Protein AF-A0A5C4SZM1-F1 (afdb_monomer)

Solvent-accessible surface area (backbone atoms only — not comparable to full-atom values): 18561 Å² total; per-residue (Å²): 133,86,86,65,80,52,72,68,50,56,30,51,50,60,37,48,67,37,52,62,51,39,48,51,44,40,61,74,70,49,96,49,78,71,42,82,58,60,48,56,95,36,53,40,77,54,93,62,85,52,61,38,91,87,48,89,71,46,55,62,70,44,40,33,42,39,44,38,86,96,63,91,42,58,34,34,39,38,39,39,72,36,65,62,81,52,74,56,45,47,59,52,52,50,53,50,52,52,48,51,49,52,52,52,66,73,67,52,83,68,82,64,84,85,56,83,91,76,79,68,54,70,48,46,33,39,44,31,66,29,95,63,82,86,75,47,66,58,37,37,37,77,73,45,85,71,46,88,79,49,69,86,82,55,75,72,54,68,50,49,76,46,55,46,68,73,60,52,69,66,62,29,57,71,61,62,43,69,62,31,50,50,42,60,48,69,66,44,90,50,64,69,59,36,45,51,52,49,57,72,40,48,67,45,64,71,68,44,55,68,72,61,41,51,38,49,43,50,30,51,30,44,63,58,42,70,79,48,78,99,52,71,68,58,38,53,51,47,35,51,50,34,69,75,72,46,86,43,58,67,58,52,54,49,51,56,48,53,52,52,53,49,55,50,53,53,52,49,51,53,50,50,52,52,49,51,53,50,52,52,51,52,51,38,50,52,52,44,54,53,43,52,76,72,67,57,54,56,70,60,45,21,71,76,54,72,49,54,54,69,58,48,52,53,54,54,67,72,77,109

Mean predicted aligned error: 9.28 Å

Nearest PDB structures (foldseek):
  9e8q-assembly1_X  TM=2.183E-01  e=3.137E+00  Homo sapiens
  8p1l-assembly1_A  TM=2.622E-01  e=2.555E+00  Orthohantavirus hantanense

pLDDT: mean 86.75, std 13.01, range [25.08, 98.31]

Radius of gyration: 27.96 Å; Cα contacts (8 Å, |Δi|>4): 353; chains: 1; bounding box: 62×60×88 Å

Secondary structure (DSSP, 8-state):
---PPPHHHHHHHHHHHSHHHHHHHHHHH---GGGGG--GGGEEE-------TTTTTPPPSEEEEEEETTTTEEEEEEEEEESS--TTHHHHHHHHHHHHHHHHHHT-SS--TTSPP-PPEEEEEEEE--SSPP-S-SBGGGGSTTGGGSGGGS---BPEEEEGGGS-HHHHHHT-SHHHHHHHHHT---HHHHHHHHHHHHHHHHHS-HHHHHHHHHHHHHHHHTTS-S-HHHHHHHHHHHHHH---HHHHHHHHHHHHHHHHHHHHHHHHHHHHHHHHHHHHHHHHHHHHHTT-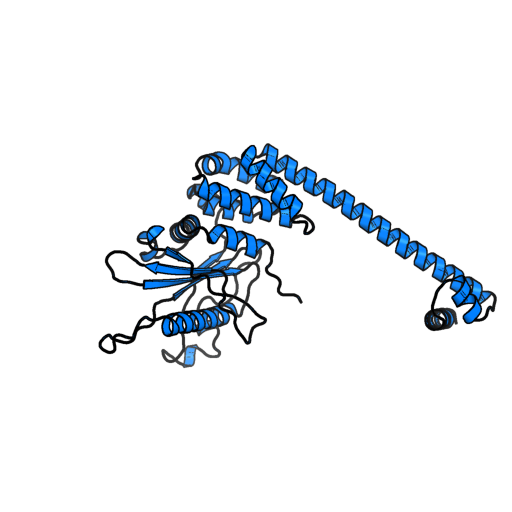-HHHHHHHH---HHHHHHHHHHH-

Foldseek 3Di:
DDPDPQLLLVLVLLLCVQLVSVLLVCVQAPPDPVSVQWDSVFKDWDPDFLFDPPPPRDTQRTKIWGDGPPPRAIAIEGEHEEQDADLCVLVVVVSSLVSVQVVCVVPDPDPPPPDDDDGHHYAYEYEYAYPDDHDHDQKSLVVDPPSVVQPPPDDIDGHHYHHLLPDDLVSLLVSLELVSLLSCLSNDPDLVSNLVSCVSNVVSLVPDDPVSNLSSQLSVLSSLCSLADDDVVSSVVSSVCCNVVNDDSVSVSVSSVVRVVVVVVVVVVVVVVVVVVVVLLVVLLVQLLVVVVVVDDLVVSCVVSVDDSVVSVVSNVVVD

Organism: NCBI:txid1172614

Sequence (320 aa):
MNDFPQPHDSSYRFLLSSKKLFVELLRSFVKKEWVLHVEEAQVEEINHSFVLADFRRKEADLVYKVRLNGRDLIFYVLLELQSKVDYEMPYRLLLYQTEIWRFVLRNREVADTTAPYSLPAIVPIVLYNGSRPWSAKRRFRELLANEESFGPELLDFEYVLLDVERYAEEELLDLSNTIGSVFLLDQTADRELLLTRLRKLMETIRGMPEDMKEHFIHWLANMIALQLPPDSKEVERLIEEMKEKGVTVMGLGKNLEAIKLKGIEEGMEEGMERGIEQGTMLGKESVAINLIGMGLSDSAIALATGFSEQKIEQLRNQIH

InterPro domains:
  IPR006842 Transposase (putative), YhgA-like [PF04754] (6-206)
  IPR051699 Rpn/YhgA-like nuclease [PTHR34611] (3-317)

Structure (mmCIF, N/CA/C/O backbone):
data_AF-A0A5C4SZM1-F1
#
_entry.id   AF-A0A5C4SZM1-F1
#
loop_
_atom_site.group_PDB
_atom_site.id
_atom_site.type_symbol
_atom_site.label_atom_id
_atom_site.label_alt_id
_atom_site.label_comp_id
_atom_site.label_asym_id
_atom_site.label_entity_id
_atom_site.label_seq_id
_atom_site.pdbx_PDB_ins_code
_atom_site.Cartn_x
_atom_site.Cartn_y
_atom_site.Cartn_z
_atom_site.occupancy
_atom_site.B_iso_or_equiv
_atom_site.auth_seq_id
_atom_site.auth_comp_id
_atom_site.auth_asym_id
_atom_site.auth_atom_id
_atom_site.pdbx_PDB_model_num
ATOM 1 N N . MET A 1 1 ? 6.111 -20.302 -9.367 1.00 30.62 1 MET A N 1
ATOM 2 C CA . MET A 1 1 ? 5.942 -18.849 -9.572 1.00 30.62 1 MET A CA 1
ATOM 3 C C . MET A 1 1 ? 6.405 -18.187 -8.293 1.00 30.62 1 MET A C 1
ATOM 5 O O . MET A 1 1 ? 5.874 -18.535 -7.247 1.00 30.62 1 MET A O 1
ATOM 9 N N . ASN A 1 2 ? 7.471 -17.394 -8.366 1.00 25.08 2 ASN A N 1
ATOM 10 C CA . ASN A 1 2 ? 8.125 -16.811 -7.198 1.00 25.08 2 ASN A CA 1
ATOM 11 C C . ASN A 1 2 ? 7.222 -15.745 -6.556 1.00 25.08 2 ASN A C 1
ATOM 13 O O . ASN A 1 2 ? 6.871 -14.775 -7.221 1.00 25.08 2 ASN A O 1
ATOM 17 N N . ASP A 1 3 ? 6.874 -15.939 -5.282 1.00 33.25 3 ASP A N 1
ATOM 18 C CA . ASP A 1 3 ? 6.169 -14.979 -4.418 1.00 33.25 3 ASP A CA 1
ATOM 19 C C . ASP A 1 3 ? 7.194 -14.039 -3.747 1.00 33.25 3 ASP A C 1
ATOM 21 O O . ASP A 1 3 ? 7.345 -14.033 -2.528 1.00 33.25 3 ASP A O 1
ATOM 25 N N . PHE A 1 4 ? 7.966 -13.286 -4.539 1.00 28.12 4 PHE A N 1
ATOM 26 C CA . PHE A 1 4 ? 8.675 -12.123 -3.989 1.00 28.12 4 PHE A CA 1
ATOM 27 C C . PHE A 1 4 ? 7.650 -11.005 -3.733 1.00 28.12 4 PHE A C 1
ATOM 29 O O . PHE A 1 4 ? 6.722 -10.879 -4.544 1.00 28.12 4 PHE A O 1
ATOM 36 N N . PRO A 1 5 ? 7.800 -10.198 -2.660 1.00 41.09 5 PRO A N 1
ATOM 37 C CA . PRO A 1 5 ? 6.998 -8.991 -2.477 1.00 41.09 5 PRO A CA 1
ATOM 38 C C . PRO A 1 5 ? 7.040 -8.183 -3.772 1.00 41.09 5 PRO A C 1
ATOM 40 O O . PRO A 1 5 ? 8.128 -7.936 -4.304 1.00 41.09 5 PRO A O 1
ATOM 43 N N . GLN A 1 6 ? 5.878 -7.826 -4.323 1.00 50.31 6 GLN A N 1
ATOM 44 C CA . GLN A 1 6 ? 5.879 -6.918 -5.466 1.00 50.31 6 GLN A CA 1
ATOM 45 C C . GLN A 1 6 ? 6.466 -5.593 -4.963 1.00 50.31 6 GLN A C 1
ATOM 47 O O . GLN A 1 6 ? 6.163 -5.205 -3.836 1.00 50.31 6 GLN A O 1
ATOM 52 N N . PRO A 1 7 ? 7.291 -4.862 -5.725 1.00 49.50 7 PRO A N 1
ATOM 53 C CA . PRO A 1 7 ? 7.976 -3.704 -5.148 1.00 49.50 7 PRO A CA 1
ATOM 54 C C . PRO A 1 7 ? 7.025 -2.512 -4.853 1.00 49.50 7 PRO A C 1
ATOM 56 O O . PRO A 1 7 ? 7.396 -1.560 -4.165 1.00 49.50 7 PRO A O 1
ATOM 59 N N . HIS A 1 8 ? 5.750 -2.606 -5.268 1.00 53.06 8 HIS A N 1
ATOM 60 C CA . HIS A 1 8 ? 4.650 -1.782 -4.740 1.00 53.06 8 HIS A CA 1
ATOM 61 C C . HIS A 1 8 ? 4.352 -2.080 -3.256 1.00 53.06 8 HIS A C 1
ATOM 63 O O . HIS A 1 8 ? 4.183 -1.149 -2.467 1.00 53.06 8 HIS A O 1
ATOM 69 N N . ASP A 1 9 ? 4.347 -3.355 -2.855 1.00 63.97 9 ASP A N 1
ATOM 70 C CA . ASP A 1 9 ? 4.049 -3.792 -1.486 1.00 63.97 9 ASP A CA 1
ATOM 71 C C . ASP A 1 9 ? 5.143 -3.296 -0.515 1.00 63.97 9 ASP A C 1
ATOM 73 O O . ASP A 1 9 ? 4.848 -2.787 0.567 1.00 63.97 9 ASP A O 1
ATOM 77 N N . SER A 1 10 ? 6.420 -3.327 -0.926 1.00 72.00 10 SER A N 1
ATOM 78 C CA . SER A 1 10 ? 7.529 -2.796 -0.114 1.00 72.00 10 SER A CA 1
ATOM 79 C C . SER A 1 10 ? 7.467 -1.275 0.061 1.00 72.00 10 SER A C 1
ATOM 81 O O . SER A 1 10 ? 7.814 -0.763 1.128 1.00 72.00 10 SER A O 1
ATOM 83 N N . SER A 1 11 ? 6.990 -0.551 -0.952 1.00 81.56 11 SER A N 1
ATOM 84 C CA . SER A 1 11 ? 6.859 0.910 -0.915 1.00 81.56 11 SER A CA 1
ATOM 85 C C . SER A 1 11 ? 5.764 1.355 0.055 1.00 81.56 11 SER A C 1
ATOM 87 O O . SER A 1 11 ? 5.993 2.247 0.876 1.00 81.56 11 SER A O 1
ATOM 89 N N . TYR A 1 12 ? 4.595 0.705 0.017 1.00 88.88 12 TYR A N 1
ATOM 90 C CA . TYR A 1 12 ? 3.521 0.953 0.983 1.00 88.88 12 TYR A CA 1
ATOM 91 C C . TYR A 1 12 ? 3.914 0.546 2.401 1.00 88.88 12 TYR A C 1
ATOM 93 O O . TYR A 1 12 ? 3.624 1.286 3.341 1.00 88.88 12 TYR A O 1
ATOM 101 N N . ARG A 1 13 ? 4.626 -0.576 2.571 1.00 89.12 13 ARG A N 1
ATOM 102 C CA . ARG A 1 13 ? 5.150 -0.985 3.879 1.00 89.12 13 ARG A CA 1
ATOM 103 C C . ARG A 1 13 ? 6.078 0.081 4.462 1.00 89.12 13 ARG A C 1
ATOM 105 O O . ARG A 1 13 ? 5.924 0.447 5.623 1.00 89.12 13 ARG A O 1
ATOM 112 N N . PHE A 1 14 ? 7.011 0.609 3.665 1.00 88.19 14 PHE A N 1
ATOM 113 C CA . PHE A 1 14 ? 7.911 1.673 4.118 1.00 88.19 14 PHE A CA 1
ATOM 114 C C . PHE A 1 14 ? 7.141 2.950 4.486 1.00 88.19 14 PHE A C 1
ATOM 116 O O . PHE A 1 14 ? 7.368 3.525 5.551 1.00 88.19 14 PHE A O 1
ATOM 123 N N . LEU A 1 15 ? 6.196 3.372 3.641 1.00 92.44 15 LEU A N 1
ATOM 124 C CA . LEU A 1 15 ? 5.356 4.547 3.885 1.00 92.44 15 LEU A CA 1
ATOM 125 C C . LEU A 1 15 ? 4.576 4.414 5.202 1.00 92.44 15 LEU A C 1
ATOM 127 O O . LEU A 1 15 ? 4.586 5.319 6.035 1.00 92.44 15 LEU A O 1
ATOM 131 N N . LEU A 1 16 ? 3.923 3.269 5.399 1.00 93.81 16 LEU A N 1
ATOM 132 C CA . LEU A 1 16 ? 3.010 3.033 6.514 1.00 93.81 16 LEU A CA 1
ATOM 133 C C . LEU A 1 16 ? 3.701 2.543 7.783 1.00 93.81 16 LEU A C 1
ATOM 135 O O . LEU A 1 16 ? 3.027 2.468 8.800 1.00 93.81 16 LEU A O 1
ATOM 139 N N . SER A 1 17 ? 5.019 2.303 7.757 1.00 90.88 17 SER A N 1
ATOM 140 C CA . SER A 1 17 ? 5.831 2.143 8.975 1.00 90.88 17 SER A CA 1
ATOM 141 C C . SER A 1 17 ? 5.879 3.436 9.811 1.00 90.88 17 SER A C 1
ATOM 143 O O . SER A 1 17 ? 6.015 3.406 11.039 1.00 90.88 17 SER A O 1
ATOM 145 N N . SER A 1 18 ? 5.688 4.596 9.166 1.00 93.12 18 SER A N 1
ATOM 146 C CA . SER A 1 18 ? 5.483 5.870 9.854 1.00 93.12 18 SER A CA 1
ATOM 147 C C . SER A 1 18 ? 4.154 5.866 10.605 1.00 93.12 18 SER A C 1
ATOM 149 O O . SER A 1 18 ? 3.077 5.897 10.007 1.00 93.12 18 SER A O 1
ATOM 151 N N . LYS A 1 19 ? 4.221 5.919 11.939 1.00 94.44 19 LYS A N 1
ATOM 152 C CA . LYS A 1 19 ? 3.038 5.968 12.817 1.00 94.44 19 LYS A CA 1
ATOM 153 C C . LYS A 1 19 ? 2.089 7.107 12.455 1.00 94.44 19 LYS A C 1
ATOM 155 O O . LYS A 1 19 ? 0.875 6.933 12.513 1.00 94.44 19 LYS A O 1
ATOM 160 N N . LYS A 1 20 ? 2.629 8.264 12.064 1.00 95.25 20 LYS A N 1
ATOM 161 C CA . LYS A 1 20 ? 1.830 9.420 11.650 1.00 95.25 20 LYS A CA 1
ATOM 162 C C . LYS A 1 20 ? 1.014 9.128 10.401 1.00 95.25 20 LYS A C 1
ATOM 164 O O . LYS A 1 20 ? -0.186 9.382 10.392 1.00 95.25 20 LYS A O 1
ATOM 169 N N . LEU A 1 21 ? 1.657 8.564 9.380 1.00 96.25 21 LEU A N 1
ATOM 170 C CA . LEU A 1 21 ? 1.008 8.208 8.120 1.00 96.25 21 LEU A CA 1
ATOM 171 C C . LEU A 1 21 ? 0.024 7.051 8.300 1.00 96.25 21 LEU A C 1
ATOM 173 O O . LEU A 1 21 ? -1.060 7.076 7.729 1.00 96.25 21 LEU A O 1
ATOM 177 N N . PHE A 1 22 ? 0.340 6.086 9.164 1.00 96.56 22 PHE A N 1
ATOM 178 C CA . PHE A 1 22 ? -0.597 5.041 9.560 1.00 96.56 22 PHE A CA 1
ATOM 179 C C . PHE A 1 22 ? -1.854 5.615 10.240 1.00 96.56 22 PHE A C 1
ATOM 181 O O . PHE A 1 22 ? -2.973 5.269 9.866 1.00 96.56 22 PHE A O 1
ATOM 188 N N . VAL A 1 23 ? -1.706 6.533 11.201 1.00 96.31 23 VAL A N 1
ATOM 189 C CA . VAL A 1 23 ? -2.856 7.192 11.848 1.00 96.31 23 VAL A CA 1
ATOM 190 C C . VAL A 1 23 ? -3.640 8.056 10.855 1.00 96.31 23 VAL A C 1
ATOM 192 O O . VAL A 1 23 ? -4.871 8.056 10.891 1.00 96.31 23 VAL A O 1
ATOM 195 N N . GLU A 1 24 ? -2.956 8.760 9.950 1.00 96.62 24 GLU A N 1
ATOM 196 C CA . GLU A 1 24 ? -3.587 9.533 8.875 1.00 96.62 24 GLU A CA 1
ATOM 197 C C . GLU A 1 24 ? -4.400 8.637 7.927 1.00 96.62 24 GLU A C 1
ATOM 199 O O . GLU A 1 24 ? -5.545 8.975 7.617 1.00 96.62 24 GLU A O 1
ATOM 204 N N . LEU A 1 25 ? -3.874 7.466 7.542 1.00 97.75 25 LEU A N 1
ATOM 205 C CA . LEU A 1 25 ? -4.579 6.453 6.746 1.00 97.75 25 LEU A CA 1
ATOM 206 C C . LEU A 1 25 ? -5.868 6.018 7.447 1.00 97.75 25 LEU A C 1
ATOM 208 O O . LEU A 1 25 ? -6.942 6.046 6.841 1.00 97.75 25 LEU A O 1
ATOM 212 N N . LEU A 1 26 ? -5.772 5.639 8.728 1.00 96.94 26 LEU A N 1
ATOM 213 C CA . LEU A 1 26 ? -6.941 5.220 9.497 1.00 96.94 26 LEU A CA 1
ATOM 214 C C . LEU A 1 26 ? -7.997 6.328 9.511 1.00 96.94 26 LEU A C 1
ATOM 216 O O . LEU A 1 26 ? -9.139 6.081 9.130 1.00 96.94 26 LEU A O 1
ATOM 220 N N . ARG A 1 27 ? -7.615 7.553 9.897 1.00 95.75 27 ARG A N 1
ATOM 221 C CA . ARG A 1 27 ? -8.531 8.704 10.009 1.00 95.75 27 ARG A CA 1
ATOM 222 C C . ARG A 1 27 ? -9.180 9.092 8.687 1.00 95.75 27 ARG A C 1
ATOM 224 O O . ARG A 1 27 ? -10.323 9.537 8.698 1.00 95.75 27 ARG A O 1
ATOM 231 N N . SER A 1 28 ? -8.471 8.911 7.579 1.00 96.38 28 SER A N 1
ATOM 232 C CA . SER A 1 28 ? -8.961 9.290 6.255 1.00 96.38 28 SER A CA 1
ATOM 233 C C . SER A 1 28 ? -9.945 8.267 5.685 1.00 96.38 28 SER A C 1
ATOM 235 O O . SER A 1 28 ? -10.941 8.653 5.080 1.00 96.38 28 SER A O 1
ATOM 237 N N . PHE A 1 29 ? -9.709 6.965 5.897 1.00 96.88 29 PHE A N 1
ATOM 238 C CA . PHE A 1 29 ? -10.414 5.926 5.133 1.00 96.88 29 PHE A CA 1
ATOM 239 C C . PHE A 1 29 ? -11.174 4.891 5.972 1.00 96.88 29 PHE A C 1
ATOM 241 O O . PHE A 1 29 ? -12.072 4.216 5.458 1.00 96.88 29 PHE A O 1
ATOM 248 N N . VAL A 1 30 ? -10.887 4.764 7.270 1.00 96.00 30 VAL A N 1
ATOM 249 C CA . VAL A 1 30 ? -11.564 3.797 8.144 1.00 96.00 30 VAL A CA 1
ATOM 250 C C . VAL A 1 30 ? -12.757 4.460 8.831 1.00 96.00 30 VAL A C 1
ATOM 252 O O . VAL A 1 30 ? -12.633 5.172 9.824 1.00 96.00 30 VAL A O 1
ATOM 255 N N . LYS A 1 31 ? -13.961 4.174 8.323 1.00 92.00 31 LYS A N 1
ATOM 256 C CA . LYS A 1 31 ? -15.239 4.733 8.807 1.00 92.00 31 LYS A CA 1
ATOM 257 C C . LYS A 1 31 ? -15.717 4.064 10.104 1.00 92.00 31 LYS A C 1
ATOM 259 O O . LYS A 1 31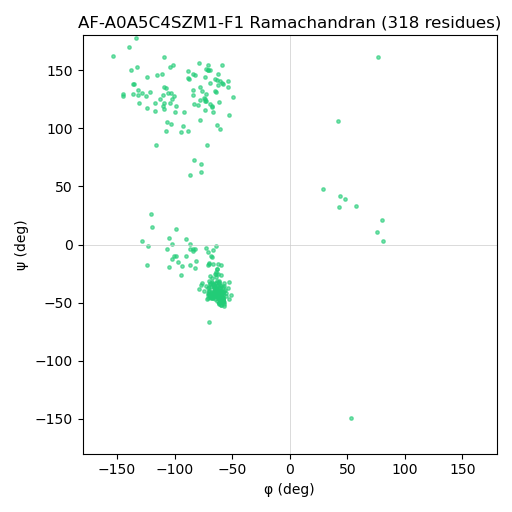 ? -16.753 3.397 10.130 1.00 92.00 31 LYS A O 1
ATOM 264 N N . LYS A 1 32 ? -14.936 4.187 11.179 1.00 91.06 32 LYS A N 1
ATOM 265 C CA . LYS A 1 32 ? -15.251 3.661 12.515 1.00 91.06 32 LYS A CA 1
ATOM 266 C C . LYS A 1 32 ? -14.947 4.712 13.579 1.00 91.06 32 LYS A C 1
ATOM 268 O O . LYS A 1 32 ? -13.906 5.352 13.540 1.00 91.06 32 LYS A O 1
ATOM 273 N N . GLU A 1 33 ? -15.831 4.842 14.564 1.00 89.81 33 GLU A N 1
ATOM 274 C CA . GLU A 1 33 ? -15.742 5.883 15.600 1.00 89.81 33 GLU A CA 1
ATOM 275 C C . GLU A 1 33 ? -14.430 5.831 16.400 1.00 89.81 33 GLU A C 1
ATOM 277 O O . GLU A 1 33 ? -13.847 6.867 16.703 1.00 89.81 33 GLU A O 1
ATOM 282 N N . TRP A 1 34 ? -13.915 4.628 16.681 1.00 89.56 34 TRP A N 1
ATOM 283 C CA . TRP A 1 34 ? -12.690 4.449 17.469 1.00 89.56 34 TRP A CA 1
ATOM 284 C C . TRP A 1 34 ? -11.460 5.124 16.851 1.00 89.56 34 TRP A C 1
ATOM 286 O O . TRP A 1 34 ? -10.550 5.504 17.582 1.00 89.56 34 TRP A O 1
ATOM 296 N N . VAL A 1 35 ? -11.442 5.312 15.530 1.00 92.00 35 VAL A N 1
ATOM 297 C CA . VAL A 1 35 ? -10.327 5.921 14.796 1.00 92.00 35 VAL A CA 1
ATOM 298 C C . VAL A 1 35 ? -10.110 7.380 15.201 1.00 92.00 35 VAL A C 1
ATOM 300 O O . VAL A 1 35 ? -8.971 7.844 15.254 1.00 92.00 35 VAL A O 1
ATOM 303 N N . LEU A 1 36 ? -11.186 8.094 15.547 1.00 88.75 36 LEU A N 1
ATOM 304 C CA . LEU A 1 36 ? -11.134 9.501 15.961 1.00 88.75 36 LEU A CA 1
ATOM 305 C C . LEU A 1 36 ? -10.333 9.702 17.254 1.00 88.75 36 LEU A C 1
ATOM 307 O O . LEU A 1 36 ? -9.853 10.800 17.521 1.00 88.75 36 LEU A O 1
ATOM 311 N N . HIS A 1 37 ? -10.176 8.639 18.041 1.00 89.31 37 HIS A N 1
ATOM 312 C CA . HIS A 1 37 ? -9.475 8.648 19.321 1.00 89.31 37 HIS A CA 1
ATOM 313 C C . HIS A 1 37 ? -8.065 8.055 19.240 1.00 89.31 37 HIS A C 1
ATOM 315 O O . HIS A 1 37 ? -7.385 7.973 20.258 1.00 89.31 37 HIS A O 1
ATOM 321 N N . VAL A 1 38 ? -7.625 7.614 18.057 1.00 91.69 38 VAL A N 1
ATOM 322 C CA . VAL A 1 38 ? -6.269 7.095 17.871 1.00 91.69 38 VAL A CA 1
ATOM 323 C C . VAL A 1 38 ? -5.312 8.267 17.736 1.00 91.69 38 VAL A C 1
ATOM 325 O O . VAL A 1 38 ? -5.436 9.066 16.808 1.00 91.69 38 VAL A O 1
ATOM 328 N N . GLU A 1 39 ? -4.340 8.352 18.635 1.00 91.00 39 GLU A N 1
ATOM 329 C CA . GLU A 1 39 ? -3.241 9.315 18.577 1.00 91.00 39 GLU A CA 1
ATOM 330 C C . GLU A 1 39 ? -1.919 8.601 18.280 1.00 91.00 39 GLU A C 1
ATOM 332 O O . GLU A 1 39 ? -1.691 7.486 18.744 1.00 91.00 39 GLU A O 1
ATOM 337 N N . GLU A 1 40 ? -1.019 9.263 17.550 1.00 92.56 40 GLU A N 1
ATOM 338 C CA . GLU A 1 40 ? 0.300 8.728 17.175 1.00 92.56 40 GLU A CA 1
ATOM 339 C C . GLU A 1 40 ? 1.084 8.180 18.380 1.00 92.56 40 GLU A C 1
ATOM 341 O O . GLU A 1 40 ? 1.649 7.088 18.315 1.00 92.56 40 GLU A O 1
ATOM 346 N N . ALA A 1 41 ? 1.069 8.905 19.505 1.00 91.62 41 ALA A N 1
ATOM 347 C CA . ALA A 1 41 ? 1.774 8.528 20.731 1.00 91.62 41 ALA A CA 1
ATOM 348 C C . ALA A 1 41 ? 1.281 7.204 21.344 1.00 91.62 41 ALA A C 1
ATOM 350 O O . ALA A 1 41 ? 1.964 6.615 22.180 1.00 91.62 41 ALA A O 1
ATOM 351 N N . GLN A 1 42 ? 0.099 6.733 20.940 1.00 89.75 42 GLN A N 1
ATOM 352 C CA . GLN A 1 42 ? -0.530 5.516 21.446 1.00 89.75 42 GLN A CA 1
ATOM 353 C C . GLN A 1 42 ? -0.461 4.337 20.474 1.00 89.75 42 GLN A C 1
ATOM 355 O O . GLN A 1 42 ? -1.059 3.288 20.731 1.00 89.75 42 GLN A O 1
ATOM 360 N N . VAL A 1 43 ? 0.246 4.521 19.362 1.00 93.88 43 VAL A N 1
ATOM 361 C CA . VAL A 1 43 ? 0.444 3.517 18.328 1.00 93.88 43 VAL A CA 1
ATOM 362 C C . VAL A 1 43 ? 1.872 2.985 18.420 1.00 93.88 43 VAL A C 1
ATOM 364 O O . VAL A 1 43 ? 2.847 3.735 18.483 1.00 93.88 43 VAL A O 1
ATOM 367 N N . GLU A 1 44 ? 2.013 1.667 18.436 1.00 94.06 44 GLU A N 1
ATOM 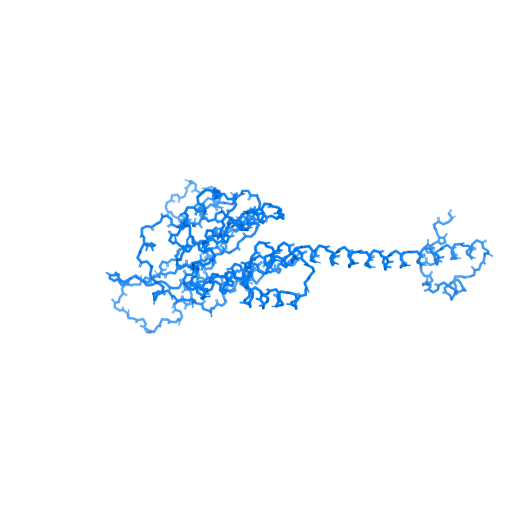368 C CA . GLU A 1 44 ? 3.291 0.962 18.510 1.00 94.06 44 GLU A CA 1
ATOM 369 C C . GLU A 1 44 ? 3.328 -0.121 17.432 1.00 94.06 44 GLU A C 1
ATOM 371 O O . GLU A 1 44 ? 2.459 -0.987 17.401 1.00 94.06 44 GLU A O 1
ATOM 376 N N . GLU A 1 45 ? 4.313 -0.067 16.534 1.00 93.56 45 GLU A N 1
ATOM 377 C CA . GLU A 1 45 ? 4.527 -1.141 15.563 1.00 93.56 45 GLU A CA 1
ATOM 378 C C . GLU A 1 45 ? 5.115 -2.358 16.279 1.00 93.56 45 GLU A C 1
ATOM 380 O O . GLU A 1 45 ? 6.103 -2.251 17.009 1.00 93.56 45 GLU A O 1
ATOM 385 N N . ILE A 1 46 ? 4.521 -3.524 16.059 1.00 90.69 46 ILE A N 1
ATOM 386 C CA . ILE A 1 46 ? 5.053 -4.795 16.528 1.00 90.69 46 ILE A CA 1
ATOM 387 C C . ILE A 1 46 ? 5.999 -5.321 15.456 1.00 90.69 46 ILE A C 1
ATOM 389 O O . ILE A 1 46 ? 5.573 -5.941 14.485 1.00 90.69 46 ILE A O 1
ATOM 393 N N . ASN A 1 47 ? 7.297 -5.089 15.655 1.00 79.19 47 ASN A N 1
ATOM 394 C CA . ASN A 1 47 ? 8.346 -5.575 14.762 1.00 79.19 47 ASN A CA 1
ATOM 395 C C . ASN A 1 47 ? 8.609 -7.075 15.003 1.00 79.19 47 ASN A C 1
ATOM 397 O O . ASN A 1 47 ? 9.617 -7.481 15.585 1.00 79.19 47 ASN A O 1
ATOM 401 N N . HIS A 1 48 ? 7.631 -7.899 14.630 1.00 74.75 48 HIS A N 1
ATOM 402 C CA . HIS A 1 48 ? 7.687 -9.351 14.691 1.00 74.75 48 HIS A CA 1
ATOM 403 C C . HIS A 1 48 ? 7.212 -9.924 13.361 1.00 74.75 48 HIS A C 1
ATOM 405 O O . HIS A 1 48 ? 6.133 -9.579 12.881 1.00 74.75 48 HIS A O 1
ATOM 411 N N . SER A 1 49 ? 8.007 -10.819 12.780 1.00 72.00 49 SER A N 1
ATOM 412 C CA . SER A 1 49 ? 7.592 -11.539 11.583 1.00 72.00 49 SER A CA 1
ATOM 413 C C . SER A 1 49 ? 6.622 -12.658 11.969 1.00 72.00 49 SER A C 1
ATOM 415 O O . SER A 1 49 ? 7.005 -13.673 12.557 1.00 72.00 49 SER A O 1
ATOM 417 N N . PHE A 1 50 ? 5.345 -12.457 11.652 1.00 72.44 50 PHE A N 1
ATOM 418 C CA . PHE A 1 50 ? 4.298 -13.463 11.811 1.00 72.44 50 PHE A CA 1
ATOM 419 C C . PHE A 1 50 ? 4.302 -14.403 10.597 1.00 72.44 50 PHE A C 1
ATOM 421 O O . PHE A 1 50 ? 3.434 -14.320 9.728 1.00 72.44 50 PHE A O 1
ATOM 428 N N . VAL A 1 51 ? 5.319 -15.269 10.515 1.00 66.06 51 VAL A N 1
ATOM 429 C CA . VAL A 1 51 ? 5.471 -16.246 9.424 1.00 66.06 51 VAL A CA 1
ATOM 430 C C . VAL A 1 51 ? 4.479 -17.391 9.590 1.00 66.06 51 VAL A C 1
ATOM 432 O O . VAL A 1 51 ? 4.483 -18.092 10.604 1.00 66.06 51 VAL A O 1
ATOM 435 N N . LEU A 1 52 ? 3.693 -17.662 8.552 1.00 65.38 52 LEU A N 1
ATOM 436 C CA . LEU A 1 52 ? 2.849 -18.852 8.501 1.00 65.38 52 LEU A CA 1
ATOM 437 C C . LEU A 1 52 ? 3.665 -20.064 8.022 1.00 65.38 52 LEU A C 1
ATOM 439 O O . LEU A 1 52 ? 4.211 -20.058 6.917 1.00 65.38 52 LEU A O 1
ATOM 443 N N . ALA A 1 53 ? 3.741 -21.115 8.847 1.00 55.25 53 ALA A N 1
ATOM 444 C CA . ALA A 1 53 ? 4.540 -22.317 8.571 1.00 55.25 53 ALA A CA 1
ATOM 445 C C . ALA A 1 53 ? 4.098 -23.066 7.297 1.00 55.25 53 ALA A C 1
ATOM 447 O O . ALA A 1 53 ? 4.934 -23.619 6.581 1.00 55.25 53 ALA A O 1
ATOM 448 N N . ASP A 1 54 ? 2.801 -23.019 6.987 1.00 55.94 54 ASP A N 1
ATOM 449 C CA . ASP A 1 54 ? 2.180 -23.869 5.966 1.00 55.94 54 ASP A CA 1
ATOM 450 C C . ASP A 1 54 ? 1.933 -23.125 4.636 1.00 55.94 54 ASP A C 1
ATOM 452 O O . ASP A 1 54 ? 1.697 -23.742 3.597 1.00 55.94 54 ASP A O 1
ATOM 456 N N . PHE A 1 55 ? 2.049 -21.790 4.639 1.00 51.75 55 PHE A N 1
ATOM 457 C CA . PHE A 1 55 ? 1.776 -20.920 3.491 1.00 51.75 55 PHE A CA 1
ATOM 458 C C . PHE A 1 55 ? 3.042 -20.207 3.044 1.00 51.75 55 PHE A C 1
ATOM 460 O O . PHE A 1 55 ? 3.282 -19.089 3.478 1.00 51.75 55 PHE A O 1
ATOM 467 N N . ARG A 1 56 ? 3.851 -20.849 2.186 1.00 54.88 56 ARG A N 1
ATOM 468 C CA . ARG A 1 56 ? 4.972 -20.253 1.414 1.00 54.88 56 ARG A CA 1
ATOM 469 C C . ARG A 1 56 ? 5.661 -19.038 2.074 1.00 54.88 56 ARG A C 1
ATOM 471 O O . ARG A 1 56 ? 5.849 -18.025 1.413 1.00 54.88 56 ARG A O 1
ATOM 478 N N . ARG A 1 57 ? 6.012 -19.118 3.366 1.00 53.72 57 ARG A N 1
ATOM 479 C CA . ARG A 1 57 ? 6.612 -18.008 4.134 1.00 53.72 57 ARG A CA 1
ATOM 480 C C . ARG A 1 57 ? 5.936 -16.641 3.898 1.00 53.72 57 ARG A C 1
ATOM 482 O O . ARG A 1 57 ? 6.625 -15.639 3.744 1.00 53.72 57 ARG A O 1
ATOM 489 N N . LYS A 1 58 ? 4.602 -16.594 3.834 1.00 59.28 58 LYS A N 1
ATOM 490 C CA . LYS A 1 58 ? 3.868 -15.325 3.831 1.00 59.28 58 LYS A CA 1
ATOM 491 C C . LYS A 1 58 ? 3.909 -14.750 5.247 1.00 59.28 58 LYS A C 1
ATOM 493 O O . LYS A 1 58 ? 3.549 -15.436 6.206 1.00 59.28 58 LYS A O 1
ATOM 498 N N . GLU A 1 59 ? 4.386 -13.519 5.360 1.00 66.19 59 GLU A N 1
ATOM 499 C CA . GLU A 1 59 ? 4.464 -12.758 6.608 1.00 66.19 59 GLU A CA 1
ATOM 500 C C . GLU A 1 59 ? 3.304 -11.763 6.653 1.00 66.19 59 GLU A C 1
ATOM 502 O O . GLU A 1 59 ? 2.761 -11.417 5.601 1.00 66.19 59 GLU A O 1
ATOM 507 N N . ALA A 1 60 ? 2.875 -11.359 7.849 1.00 68.81 60 ALA A N 1
ATOM 508 C CA . ALA A 1 60 ? 1.977 -10.215 7.960 1.00 68.81 60 ALA A CA 1
ATOM 509 C C . ALA A 1 60 ? 2.739 -8.934 7.601 1.00 68.81 60 ALA A C 1
ATOM 511 O O . ALA A 1 60 ? 3.885 -8.771 8.035 1.00 68.81 60 ALA A O 1
ATOM 512 N N . ASP A 1 61 ? 2.117 -8.018 6.859 1.00 82.12 61 ASP A N 1
ATOM 513 C CA . ASP A 1 61 ? 2.816 -6.794 6.460 1.00 82.12 61 ASP A CA 1
ATOM 514 C C . ASP A 1 61 ? 3.042 -5.873 7.664 1.00 82.12 61 ASP A C 1
ATOM 516 O O . ASP A 1 61 ? 4.174 -5.685 8.106 1.00 82.12 61 ASP A O 1
ATOM 520 N N . LEU A 1 62 ? 1.989 -5.314 8.253 1.00 92.62 62 LEU A N 1
ATOM 521 C CA . LEU A 1 62 ? 2.133 -4.400 9.386 1.00 92.62 62 LEU A CA 1
ATOM 522 C C . LEU A 1 62 ? 1.175 -4.773 10.512 1.00 92.62 62 LEU A C 1
ATOM 524 O O . LEU A 1 62 ? -0.021 -4.972 10.305 1.00 92.62 62 LEU A O 1
ATOM 528 N N . VAL A 1 63 ? 1.701 -4.827 11.735 1.00 95.12 63 VAL A N 1
ATOM 529 C CA . VAL A 1 63 ? 0.905 -5.049 12.944 1.00 95.12 63 VAL A CA 1
ATOM 530 C C . VAL A 1 63 ? 1.154 -3.904 13.908 1.00 95.12 63 VAL A C 1
ATOM 532 O O . VAL A 1 63 ? 2.263 -3.728 14.406 1.00 95.12 63 VAL A O 1
ATOM 535 N N . TYR A 1 64 ? 0.103 -3.149 14.210 1.00 95.69 64 TYR A N 1
ATOM 536 C CA . TYR A 1 64 ? 0.148 -2.049 15.164 1.00 95.69 64 TYR A CA 1
ATOM 537 C C . TYR A 1 64 ? -0.636 -2.390 16.417 1.00 95.69 64 TYR A C 1
ATOM 539 O O . TYR A 1 64 ? -1.808 -2.743 16.351 1.00 95.69 64 TYR A O 1
ATOM 547 N N . LYS A 1 65 ? -0.012 -2.228 17.577 1.00 94.50 65 LYS A N 1
ATOM 548 C CA . LYS A 1 65 ? -0.692 -2.180 18.866 1.00 94.50 65 LYS A CA 1
ATOM 549 C C . LYS A 1 65 ? -1.178 -0.757 19.102 1.00 94.50 65 LYS A C 1
ATOM 551 O O . LYS A 1 65 ? -0.405 0.195 19.008 1.00 94.50 65 LYS A O 1
ATOM 556 N N . VAL A 1 66 ? -2.456 -0.620 19.429 1.00 94.12 66 VAL A N 1
ATOM 557 C CA . VAL A 1 66 ? -3.116 0.665 19.652 1.00 94.12 66 VAL A CA 1
ATOM 558 C C . VAL A 1 66 ? -3.695 0.693 21.059 1.00 94.12 66 VAL A C 1
ATOM 560 O O . VAL A 1 66 ? -4.378 -0.242 21.486 1.00 94.12 66 VAL A O 1
ATOM 563 N N . ARG A 1 67 ? -3.425 1.778 21.784 1.00 90.44 67 ARG A N 1
ATOM 564 C CA . ARG A 1 67 ? -4.052 2.086 23.074 1.00 90.44 67 ARG A CA 1
ATOM 565 C C . ARG A 1 67 ? -4.997 3.270 22.893 1.00 90.44 67 ARG A C 1
ATOM 567 O O . ARG A 1 67 ? -4.621 4.243 22.260 1.00 90.44 67 ARG A O 1
ATOM 574 N N . LEU A 1 68 ? -6.205 3.206 23.449 1.00 84.25 68 LEU A N 1
ATOM 575 C CA . LEU A 1 68 ? -7.106 4.365 23.484 1.00 84.25 68 LEU A CA 1
ATOM 576 C C . LEU A 1 68 ? -7.124 4.968 24.887 1.00 84.25 68 LEU A C 1
ATOM 578 O O . LEU A 1 68 ? -7.452 4.283 25.861 1.00 84.25 68 LEU A O 1
ATOM 582 N N . ASN A 1 69 ? -6.772 6.253 24.991 1.00 67.38 69 ASN A N 1
ATOM 583 C CA . ASN A 1 69 ? -6.831 6.994 26.252 1.00 67.38 69 ASN A CA 1
ATOM 584 C C . ASN A 1 69 ? -8.256 6.992 26.839 1.00 67.38 69 ASN A C 1
ATOM 586 O O . ASN A 1 69 ? -9.244 7.158 26.127 1.00 67.38 69 ASN A O 1
ATOM 590 N N . GLY A 1 70 ? -8.358 6.798 28.157 1.00 63.66 70 GLY A N 1
ATOM 591 C CA . GLY A 1 70 ? -9.623 6.867 28.899 1.00 63.66 70 GLY A CA 1
ATOM 592 C C . GLY A 1 70 ? -10.512 5.618 28.849 1.00 63.66 70 GLY A C 1
ATOM 593 O O . GLY A 1 70 ? -11.599 5.652 29.421 1.00 63.66 70 GLY A O 1
ATOM 594 N N . ARG A 1 71 ? -10.088 4.523 28.194 1.00 60.38 71 ARG A N 1
ATOM 595 C CA . ARG A 1 71 ? -10.861 3.260 28.138 1.00 60.38 71 ARG A CA 1
ATOM 596 C C . ARG A 1 71 ? -10.086 1.996 28.539 1.00 60.38 71 ARG A C 1
ATOM 598 O O . ARG A 1 71 ? -10.651 0.917 28.407 1.00 60.38 71 ARG A O 1
ATOM 605 N N . ASP A 1 72 ? -8.819 2.108 28.960 1.00 67.94 72 ASP A N 1
ATOM 606 C CA . ASP A 1 72 ? -7.904 0.968 29.203 1.00 67.94 72 ASP A CA 1
ATOM 607 C C . ASP A 1 72 ? -7.982 -0.120 28.110 1.00 67.94 72 ASP A C 1
ATOM 609 O O . ASP A 1 72 ? -7.816 -1.314 28.353 1.00 67.94 72 ASP A O 1
ATOM 613 N N . LEU A 1 73 ? -8.252 0.301 26.870 1.00 78.69 73 LEU A N 1
ATOM 614 C CA . LEU A 1 73 ? -8.475 -0.594 25.746 1.00 78.69 73 LEU A CA 1
ATOM 615 C C . LEU A 1 73 ? -7.189 -0.705 24.936 1.00 78.69 73 LEU A C 1
ATOM 617 O O . LEU A 1 73 ? -6.700 0.289 24.391 1.00 78.69 73 LEU A O 1
ATOM 621 N N . ILE A 1 74 ? -6.670 -1.928 24.846 1.00 85.94 74 ILE A N 1
ATOM 622 C CA . ILE A 1 74 ? -5.562 -2.299 23.968 1.00 85.94 74 ILE A CA 1
ATOM 623 C C . ILE A 1 74 ? -6.108 -3.247 22.905 1.00 85.94 74 ILE A C 1
ATOM 625 O O . ILE A 1 74 ? -6.698 -4.279 23.225 1.00 85.94 74 ILE A O 1
ATOM 629 N N . PHE A 1 75 ? -5.890 -2.900 21.644 1.00 92.19 75 PHE A N 1
ATOM 630 C CA . PHE A 1 75 ? -6.224 -3.741 20.502 1.00 92.19 75 PHE A CA 1
ATOM 631 C C . PHE A 1 75 ? -5.110 -3.667 19.459 1.00 92.19 75 PHE A C 1
ATOM 633 O O . PHE A 1 75 ? -4.184 -2.862 19.575 1.00 92.19 75 PHE A O 1
ATOM 640 N N . TYR A 1 76 ? -5.185 -4.534 18.459 1.00 95.50 76 TYR A N 1
ATOM 641 C CA . TYR A 1 76 ? -4.220 -4.593 17.373 1.00 95.50 76 TYR A CA 1
ATOM 642 C C . TYR A 1 76 ? -4.903 -4.241 16.057 1.00 95.50 76 TYR A C 1
ATOM 644 O O . TYR A 1 76 ? -6.062 -4.582 15.839 1.00 95.50 76 TYR A O 1
ATOM 652 N N . VAL A 1 77 ? -4.181 -3.581 15.165 1.00 97.00 77 VAL A N 1
ATOM 653 C CA . VAL A 1 77 ? -4.553 -3.421 13.763 1.00 97.00 77 VAL A CA 1
ATOM 654 C C . VAL A 1 77 ? -3.593 -4.273 12.951 1.00 97.00 77 VAL A C 1
ATOM 656 O O . VAL A 1 77 ? -2.380 -4.093 13.045 1.00 97.00 77 VAL A O 1
ATOM 659 N N . LEU A 1 78 ? -4.146 -5.212 12.192 1.00 96.44 78 LEU A N 1
ATOM 660 C CA . LEU A 1 78 ? -3.419 -6.028 11.228 1.00 96.44 78 LEU A CA 1
ATOM 661 C C . LEU A 1 78 ? -3.667 -5.421 9.852 1.00 96.44 78 LEU A C 1
ATOM 663 O O . LEU A 1 78 ? -4.805 -5.424 9.392 1.00 96.44 78 LEU A O 1
ATOM 667 N N . LEU A 1 79 ? -2.627 -4.895 9.223 1.00 96.19 79 LEU A N 1
ATOM 668 C CA . LEU A 1 79 ? -2.691 -4.288 7.905 1.00 96.19 79 LEU A CA 1
ATOM 669 C C . LEU A 1 79 ? -1.954 -5.178 6.903 1.00 96.19 79 LEU A C 1
ATOM 671 O O . LEU A 1 79 ? -0.754 -5.391 7.042 1.00 96.19 79 LEU A O 1
ATOM 675 N N . GLU A 1 80 ? -2.685 -5.656 5.901 1.00 93.94 80 GLU A N 1
ATOM 676 C CA . GLU A 1 80 ? -2.179 -6.434 4.768 1.00 93.94 80 GLU A CA 1
ATOM 677 C C . GLU A 1 80 ? -2.186 -5.585 3.498 1.00 93.94 80 GLU A C 1
ATOM 679 O O . GLU A 1 80 ? -3.184 -4.926 3.194 1.00 93.94 80 GLU A O 1
ATOM 684 N N . LEU A 1 81 ? -1.099 -5.639 2.737 1.00 92.50 81 LEU A N 1
ATOM 685 C CA . LEU A 1 81 ? -0.928 -4.960 1.460 1.00 92.50 81 LEU A CA 1
ATOM 686 C C . LEU A 1 81 ? -1.158 -5.975 0.341 1.00 92.50 81 LEU A C 1
ATOM 688 O O . LEU A 1 81 ? -0.599 -7.071 0.356 1.00 92.50 81 LEU A O 1
ATOM 692 N N . GLN A 1 82 ? -2.027 -5.659 -0.617 1.00 91.38 82 GLN A N 1
ATOM 693 C CA . GLN A 1 82 ? -2.330 -6.557 -1.730 1.00 91.38 82 GLN A CA 1
ATOM 694 C C . GLN A 1 82 ? -2.384 -5.795 -3.056 1.00 91.38 82 GLN A C 1
ATOM 696 O O . GLN A 1 82 ? -3.145 -4.848 -3.219 1.00 91.38 82 GLN A O 1
ATOM 701 N N . SER A 1 83 ? -1.661 -6.294 -4.056 1.00 89.38 83 SER A N 1
ATOM 702 C CA . SER A 1 83 ? -1.730 -5.813 -5.446 1.00 89.38 83 SER A CA 1
ATOM 703 C C . SER A 1 83 ? -2.589 -6.711 -6.351 1.00 89.38 83 SER A C 1
ATOM 705 O O . SER A 1 83 ? -2.932 -6.359 -7.483 1.00 89.38 83 SER A O 1
ATOM 707 N N . LYS A 1 84 ? -2.991 -7.892 -5.861 1.00 91.56 84 LYS A N 1
ATOM 708 C CA . LYS A 1 84 ? -3.853 -8.859 -6.562 1.00 91.56 84 LYS A CA 1
ATOM 709 C C . LYS A 1 84 ? -4.969 -9.338 -5.643 1.00 91.56 84 LYS A C 1
ATOM 711 O O . LYS A 1 84 ? -4.813 -9.355 -4.429 1.00 91.56 84 LYS A O 1
ATOM 716 N N . VAL A 1 85 ? -6.095 -9.738 -6.234 1.00 94.81 85 VAL A N 1
ATOM 717 C CA . VAL A 1 85 ? -7.174 -10.367 -5.466 1.00 94.81 85 VAL A CA 1
ATOM 718 C C . VAL A 1 85 ? -6.689 -11.725 -4.969 1.00 94.81 85 VAL A C 1
ATOM 720 O O . VAL A 1 85 ? -6.389 -12.607 -5.776 1.00 94.81 85 VAL A O 1
ATOM 723 N N . ASP A 1 86 ? -6.644 -11.883 -3.651 1.00 92.38 86 ASP A N 1
ATOM 724 C CA . ASP A 1 86 ? -6.374 -13.151 -2.983 1.00 92.38 86 ASP A CA 1
ATOM 725 C C . ASP A 1 86 ? -7.684 -13.673 -2.371 1.00 92.38 86 ASP A C 1
ATOM 727 O O . ASP A 1 86 ? -8.199 -13.155 -1.378 1.00 92.38 86 ASP A O 1
ATOM 731 N N . TYR A 1 87 ? -8.260 -14.694 -3.011 1.00 94.88 87 TYR A N 1
ATOM 732 C CA . TYR A 1 87 ? -9.522 -15.306 -2.585 1.00 94.88 87 TYR A CA 1
ATOM 733 C C . TYR A 1 87 ? -9.410 -16.036 -1.239 1.00 94.88 87 TYR A C 1
ATOM 735 O O . TYR A 1 87 ? -10.432 -16.284 -0.600 1.00 94.88 87 TYR A O 1
ATOM 743 N N . GLU A 1 88 ? -8.191 -16.330 -0.784 1.00 93.38 88 GLU A N 1
ATOM 744 C CA . GLU A 1 88 ? -7.910 -16.917 0.524 1.00 93.38 88 GLU A CA 1
ATOM 745 C C . GLU A 1 88 ? -7.691 -15.840 1.603 1.00 93.38 88 GLU A C 1
ATOM 747 O O . GLU A 1 88 ? -7.403 -16.187 2.750 1.00 93.38 88 GLU A O 1
ATOM 752 N N . MET A 1 89 ? -7.858 -14.539 1.30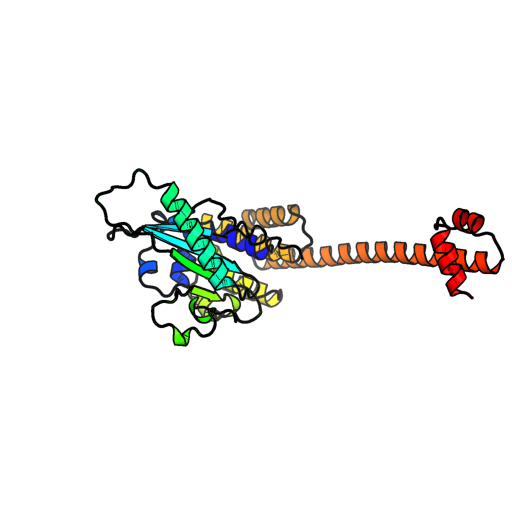3 1.00 94.38 89 MET A N 1
ATOM 753 C CA . MET A 1 89 ? -7.585 -13.469 2.277 1.00 94.38 89 MET A CA 1
ATOM 754 C C . MET A 1 89 ? -8.284 -13.621 3.630 1.00 94.38 89 MET A C 1
ATOM 756 O O . MET A 1 89 ? -7.592 -13.469 4.637 1.00 94.38 89 MET A O 1
ATOM 760 N N . PRO A 1 90 ? -9.594 -13.932 3.730 1.00 95.69 90 PRO A N 1
ATOM 761 C CA . PRO A 1 90 ? -10.212 -14.137 5.040 1.00 95.69 90 PRO A CA 1
ATOM 762 C C . PRO A 1 90 ? -9.502 -15.232 5.841 1.00 95.69 90 PRO A C 1
ATOM 764 O O . PRO A 1 90 ? -9.270 -15.088 7.038 1.00 95.69 90 PRO A O 1
ATOM 767 N N . TYR A 1 91 ? -9.099 -16.309 5.170 1.00 93.94 91 TYR A N 1
ATOM 768 C CA . TYR A 1 91 ? -8.364 -17.398 5.792 1.00 93.94 91 TYR A CA 1
ATOM 769 C C . TYR A 1 91 ? -6.953 -16.978 6.229 1.00 93.94 91 TYR A C 1
ATOM 771 O O . TYR A 1 91 ? -6.580 -17.221 7.376 1.00 93.94 91 TYR A O 1
ATOM 779 N N . ARG A 1 92 ? -6.205 -16.252 5.388 1.00 92.50 92 ARG A N 1
ATOM 780 C CA . ARG A 1 92 ? -4.897 -15.682 5.764 1.00 92.50 92 ARG A CA 1
ATOM 781 C C . ARG A 1 92 ? -4.997 -14.755 6.978 1.00 92.50 92 ARG A C 1
ATOM 783 O O . ARG A 1 92 ? -4.227 -14.898 7.923 1.00 92.50 92 ARG A O 1
ATOM 790 N N . LEU A 1 93 ? -5.982 -13.856 6.989 1.00 95.31 93 LEU A N 1
ATOM 791 C CA . LEU A 1 93 ? -6.226 -12.937 8.103 1.00 95.31 93 LEU A CA 1
ATOM 792 C C . LEU A 1 93 ? -6.561 -13.678 9.398 1.00 95.31 93 LEU A C 1
ATOM 794 O O . LEU A 1 93 ? -6.150 -13.235 10.468 1.00 95.31 93 LEU A O 1
ATOM 798 N N . LEU A 1 94 ? -7.288 -14.799 9.338 1.00 95.56 94 LEU A N 1
ATOM 799 C CA . LEU A 1 94 ? -7.507 -15.637 10.517 1.00 95.56 94 LEU A CA 1
ATOM 800 C C . LEU A 1 94 ? -6.180 -16.166 11.063 1.00 95.56 94 LEU A C 1
ATOM 802 O O . LEU A 1 94 ? -5.918 -16.034 12.256 1.00 95.56 94 LEU A O 1
ATOM 806 N N . LEU A 1 95 ? -5.337 -16.738 10.201 1.00 93.31 95 LEU A N 1
ATOM 807 C CA . LEU A 1 95 ? -4.051 -17.284 10.624 1.00 93.31 95 LEU A CA 1
ATOM 808 C C . LEU A 1 95 ? -3.174 -16.209 11.278 1.00 93.31 95 LEU A C 1
ATOM 810 O O . LEU A 1 95 ? -2.697 -16.415 12.395 1.00 93.31 95 LEU A O 1
ATOM 814 N N . TYR A 1 96 ? -3.050 -15.032 10.661 1.00 93.25 96 TYR A N 1
ATOM 815 C CA . TYR A 1 96 ? -2.318 -13.910 11.251 1.00 93.25 96 TYR A CA 1
ATOM 816 C C . TYR A 1 96 ? -2.900 -13.468 12.596 1.00 93.25 96 TYR A C 1
ATOM 818 O O . TYR A 1 96 ? -2.148 -13.278 13.548 1.00 93.25 96 TYR A O 1
ATOM 826 N N . GLN A 1 97 ? -4.228 -13.371 12.725 1.00 94.75 97 GLN A N 1
ATOM 827 C CA . GLN A 1 97 ? -4.870 -13.067 14.008 1.00 94.75 97 GLN A CA 1
ATOM 828 C C . GLN A 1 97 ? -4.500 -14.094 15.086 1.00 94.75 97 GLN A C 1
ATOM 830 O O . GLN A 1 97 ? -4.155 -13.715 16.207 1.00 94.75 97 GLN A O 1
ATOM 835 N N . THR A 1 98 ? -4.501 -15.388 14.749 1.00 93.38 98 THR A N 1
ATOM 836 C CA . THR A 1 98 ? -4.101 -16.431 15.703 1.00 93.38 98 THR A CA 1
ATOM 837 C C . THR A 1 98 ? -2.628 -16.346 16.101 1.00 93.38 98 THR A C 1
ATOM 839 O O . THR A 1 98 ? -2.312 -16.552 17.274 1.00 93.38 98 THR A O 1
ATOM 842 N N . GLU A 1 99 ? -1.732 -15.989 15.180 1.00 91.19 99 GLU A N 1
ATOM 843 C CA . GLU A 1 99 ? -0.308 -15.804 15.480 1.00 91.19 99 GLU A CA 1
ATOM 844 C C . GLU A 1 99 ? -0.050 -14.543 16.315 1.00 91.19 99 GLU A C 1
ATOM 846 O O . GLU A 1 99 ? 0.731 -14.585 17.268 1.00 91.19 99 GLU A O 1
ATOM 851 N N . ILE A 1 100 ? -0.780 -13.452 16.064 1.00 91.81 100 ILE A N 1
ATOM 852 C CA . ILE A 1 100 ? -0.762 -12.260 16.922 1.00 91.81 100 ILE A CA 1
ATOM 853 C C . ILE A 1 100 ? -1.214 -12.629 18.337 1.00 91.81 100 ILE A C 1
ATOM 855 O O . ILE A 1 100 ? -0.526 -12.303 19.304 1.00 91.81 100 ILE A O 1
ATOM 859 N N . TRP A 1 101 ? -2.318 -13.364 18.497 1.00 92.44 101 TRP A N 1
ATOM 860 C CA . TRP A 1 101 ? -2.747 -13.824 19.820 1.00 92.44 101 TRP A CA 1
ATOM 861 C C . TRP A 1 101 ? -1.710 -14.728 20.492 1.00 92.44 101 TRP A C 1
ATOM 863 O O . TRP A 1 101 ? -1.432 -14.541 21.677 1.00 92.44 101 TRP A O 1
ATOM 873 N N . ARG A 1 102 ? -1.080 -15.660 19.764 1.00 89.94 102 ARG A N 1
ATOM 874 C CA . ARG A 1 102 ? 0.018 -16.488 20.298 1.00 89.94 102 ARG A CA 1
ATOM 875 C C . ARG A 1 102 ? 1.184 -15.633 20.787 1.00 89.94 102 ARG A C 1
ATOM 877 O O . ARG A 1 102 ? 1.689 -15.875 21.884 1.00 89.94 102 ARG A O 1
ATOM 884 N N . PHE A 1 103 ? 1.589 -14.632 20.009 1.00 88.56 103 PHE A N 1
ATOM 885 C CA . PHE A 1 103 ? 2.629 -13.680 20.393 1.00 88.56 103 PHE A CA 1
ATOM 886 C C . PHE A 1 103 ? 2.248 -12.910 21.660 1.00 88.56 103 PHE A C 1
ATOM 888 O O . PHE A 1 103 ? 3.038 -12.861 22.601 1.00 88.56 103 PHE A O 1
ATOM 895 N N . VAL A 1 104 ? 1.032 -12.363 21.734 1.00 87.44 104 VAL A N 1
ATOM 896 C CA . VAL A 1 104 ? 0.565 -11.617 22.913 1.00 87.44 104 VAL A CA 1
ATOM 897 C C . VAL A 1 104 ? 0.545 -12.498 24.159 1.00 87.44 104 VAL A C 1
ATOM 899 O O . VAL A 1 104 ? 1.023 -12.085 25.212 1.00 87.44 104 VAL A O 1
ATOM 902 N N . LEU A 1 105 ? 0.028 -13.722 24.046 1.00 85.44 105 LEU A N 1
ATOM 903 C CA . LEU A 1 105 ? -0.065 -14.649 25.172 1.00 85.44 105 LEU A CA 1
ATOM 904 C C . LEU A 1 105 ? 1.312 -15.075 25.696 1.00 85.44 105 LEU A C 1
ATOM 906 O O . LEU A 1 105 ? 1.479 -15.206 26.906 1.00 85.44 105 LEU A O 1
ATOM 910 N N . ARG A 1 106 ? 2.300 -15.267 24.811 1.00 85.19 106 ARG A N 1
ATOM 911 C CA . ARG A 1 106 ? 3.679 -15.615 25.199 1.00 85.19 106 ARG A CA 1
ATOM 912 C C . ARG A 1 106 ? 4.418 -14.469 25.886 1.00 85.19 106 ARG A C 1
ATOM 914 O O . ARG A 1 106 ? 5.257 -14.731 26.738 1.00 85.19 106 ARG A O 1
ATOM 921 N N . ASN A 1 107 ? 4.110 -13.228 25.519 1.00 79.69 107 ASN A N 1
ATOM 922 C CA . ASN A 1 107 ? 4.785 -12.029 26.023 1.00 79.69 107 ASN A CA 1
ATOM 923 C C . ASN A 1 107 ? 4.014 -11.322 27.148 1.00 79.69 107 ASN A C 1
ATOM 925 O O . ASN A 1 107 ? 4.314 -10.179 27.487 1.00 79.69 107 ASN A O 1
ATOM 929 N N . ARG A 1 108 ? 2.997 -11.968 27.727 1.00 75.31 108 ARG A N 1
ATOM 930 C CA . ARG A 1 108 ? 2.250 -11.401 28.850 1.00 75.31 108 ARG A CA 1
ATOM 931 C C . ARG A 1 108 ? 3.111 -11.468 30.115 1.00 75.31 108 ARG A C 1
ATOM 933 O O . ARG A 1 108 ? 3.414 -12.559 30.594 1.00 75.31 108 ARG A O 1
ATOM 940 N N . GLU A 1 109 ? 3.481 -10.312 30.666 1.00 62.00 109 GLU A N 1
ATOM 941 C CA . GLU A 1 109 ? 4.109 -10.218 31.989 1.00 62.00 109 GLU A CA 1
ATOM 942 C C . GLU A 1 109 ? 3.113 -10.732 33.034 1.00 62.00 109 GLU A C 1
ATOM 944 O O . GLU A 1 109 ? 2.134 -10.056 33.315 1.00 62.00 109 GLU A O 1
ATOM 949 N N . VAL A 1 110 ? 3.329 -11.965 33.511 1.00 55.34 110 VAL A N 1
ATOM 950 C CA . VAL A 1 110 ? 2.601 -12.678 34.579 1.00 55.34 110 VAL A CA 1
ATOM 951 C C . VAL A 1 110 ? 1.077 -12.512 34.521 1.00 55.34 110 VAL A C 1
ATOM 953 O O . VAL A 1 110 ? 0.516 -11.492 34.907 1.00 55.34 110 VAL A O 1
ATOM 956 N N . ALA A 1 111 ? 0.374 -13.564 34.095 1.00 55.47 111 ALA A N 1
ATOM 957 C CA . ALA A 1 111 ? -1.083 -13.589 34.147 1.00 55.47 111 ALA A CA 1
ATOM 958 C C . ALA A 1 111 ? -1.569 -13.260 35.568 1.00 55.47 111 ALA A C 1
ATOM 960 O O . ALA A 1 111 ? -1.389 -14.057 36.489 1.00 55.47 111 ALA A O 1
ATOM 961 N N . ASP A 1 112 ? -2.202 -12.098 35.735 1.00 54.16 112 ASP A N 1
ATOM 962 C CA . ASP A 1 112 ? -3.066 -11.863 36.878 1.00 54.16 112 ASP A CA 1
ATOM 963 C C . ASP A 1 112 ? -4.188 -12.903 36.802 1.00 54.16 112 ASP A C 1
ATOM 965 O O . ASP A 1 112 ? -5.120 -12.801 36.003 1.00 54.16 112 ASP A O 1
ATOM 969 N N . THR A 1 113 ? -4.030 -13.966 37.589 1.00 57.09 113 THR A N 1
ATOM 970 C CA . THR A 1 113 ? -4.949 -15.109 37.645 1.00 57.09 113 THR A CA 1
ATOM 971 C C . THR A 1 113 ? -6.319 -14.736 38.215 1.00 57.09 113 THR A C 1
ATOM 973 O O . THR A 1 113 ? -7.221 -15.572 38.214 1.00 57.09 113 THR A O 1
ATOM 976 N N . THR A 1 114 ? -6.489 -13.492 38.679 1.00 58.84 114 THR A N 1
ATOM 977 C CA . THR A 1 114 ? -7.750 -12.973 39.217 1.00 58.84 114 THR A CA 1
ATOM 978 C C . THR A 1 114 ? -8.572 -12.182 38.194 1.00 58.84 114 THR A C 1
ATOM 980 O O . THR A 1 114 ? -9.770 -11.986 38.404 1.00 58.84 114 THR A O 1
ATOM 983 N N . ALA A 1 115 ? -7.979 -11.780 37.064 1.00 63.22 115 ALA A N 1
ATOM 984 C CA . ALA A 1 115 ? -8.674 -11.061 36.000 1.00 63.22 115 ALA A CA 1
ATOM 985 C C . ALA A 1 115 ? -9.324 -12.027 34.982 1.00 63.22 115 ALA A C 1
ATOM 987 O O . ALA A 1 115 ? -8.724 -13.050 34.636 1.00 63.22 115 ALA A O 1
ATOM 988 N N . PRO A 1 116 ? -10.521 -11.711 34.441 1.00 67.88 116 PRO A N 1
ATOM 989 C CA . PRO A 1 116 ? -11.140 -12.498 33.378 1.00 67.88 116 PRO A CA 1
ATOM 990 C C . PRO A 1 116 ? -10.193 -12.675 32.185 1.00 67.88 116 PRO A C 1
ATOM 992 O O . PRO A 1 116 ? -9.549 -11.724 31.738 1.00 67.88 116 PRO A O 1
ATOM 995 N N . TYR A 1 117 ? -10.117 -13.895 31.651 1.00 72.75 117 TYR A N 1
ATOM 996 C CA . TYR A 1 117 ? -9.317 -14.177 30.463 1.00 72.75 117 TYR A CA 1
ATOM 997 C C . TYR A 1 117 ? -9.929 -13.485 29.239 1.00 72.75 117 TYR A C 1
ATOM 999 O O . TYR A 1 117 ? -11.061 -13.778 28.856 1.00 72.75 117 TYR A O 1
ATOM 1007 N N . SER A 1 118 ? -9.171 -12.584 28.616 1.00 80.00 118 SER A N 1
ATOM 1008 C CA . SER A 1 118 ? -9.560 -11.892 27.390 1.00 80.00 118 SER A CA 1
ATOM 1009 C C . SER A 1 118 ? -8.396 -11.850 26.403 1.00 80.00 118 SER A C 1
ATOM 1011 O O . SER A 1 118 ? -7.242 -11.619 26.772 1.00 80.00 118 SER A O 1
ATOM 1013 N N . LEU A 1 119 ? -8.708 -12.093 25.131 1.00 86.75 119 LEU A N 1
ATOM 1014 C CA . LEU A 1 119 ? -7.793 -11.824 24.028 1.00 86.75 119 LEU A CA 1
ATOM 1015 C C . LEU A 1 119 ? -7.985 -10.376 23.571 1.00 86.75 119 LEU A C 1
ATOM 1017 O O . LEU A 1 119 ? -9.125 -9.899 23.546 1.00 86.75 119 LEU A O 1
ATOM 1021 N N . PRO A 1 120 ? -6.909 -9.665 23.196 1.00 90.25 120 PRO A N 1
ATOM 1022 C CA . PRO A 1 120 ? -7.062 -8.343 22.618 1.00 90.25 120 PRO A CA 1
ATOM 1023 C C . PRO A 1 120 ? -7.792 -8.451 21.277 1.00 90.25 120 PRO A C 1
ATOM 1025 O O . PRO A 1 120 ? -7.560 -9.381 20.496 1.00 90.25 120 PRO A O 1
ATOM 1028 N N . ALA A 1 121 ? -8.656 -7.478 20.999 1.00 93.75 121 ALA A N 1
ATOM 1029 C CA . ALA A 1 121 ? -9.290 -7.369 19.694 1.00 93.75 121 ALA A CA 1
ATOM 1030 C C . ALA A 1 121 ? -8.228 -7.144 18.608 1.00 93.75 121 ALA A C 1
ATOM 1032 O O . ALA A 1 121 ? -7.211 -6.488 18.849 1.00 93.75 121 ALA A O 1
ATOM 1033 N N . ILE A 1 122 ? -8.479 -7.672 17.411 1.00 95.94 122 ILE A N 1
ATOM 1034 C CA . ILE A 1 122 ? -7.657 -7.431 16.226 1.00 95.94 122 ILE A CA 1
ATOM 1035 C C . ILE A 1 122 ? -8.578 -6.896 15.133 1.00 95.94 122 ILE A C 1
ATOM 1037 O O . ILE A 1 122 ? -9.622 -7.482 14.860 1.00 95.94 122 ILE A O 1
ATOM 1041 N N . VAL A 1 123 ? -8.213 -5.765 14.533 1.00 97.31 123 VAL A N 1
ATOM 1042 C CA . VAL A 1 123 ? -8.920 -5.161 13.404 1.00 97.31 123 VAL A CA 1
ATOM 1043 C C . VAL A 1 123 ? -8.124 -5.457 12.134 1.00 97.31 123 VAL A C 1
ATOM 1045 O O . VAL A 1 123 ? -7.088 -4.825 11.920 1.00 97.31 123 VAL A O 1
ATOM 1048 N N . PRO A 1 124 ? -8.569 -6.411 11.300 1.00 97.62 124 PRO A N 1
ATOM 1049 C CA . PRO A 1 124 ? -7.934 -6.671 10.020 1.00 97.62 124 PRO A CA 1
ATOM 1050 C C . PRO A 1 124 ? -8.321 -5.602 8.990 1.00 97.62 124 PRO A C 1
ATOM 1052 O O . PRO A 1 124 ? -9.500 -5.274 8.810 1.00 97.62 124 PRO A O 1
ATOM 1055 N N . ILE A 1 125 ? -7.314 -5.081 8.299 1.00 98.12 125 ILE A N 1
ATOM 1056 C CA . ILE A 1 125 ? -7.416 -4.108 7.218 1.00 98.12 125 ILE A CA 1
ATOM 1057 C C . ILE A 1 125 ? -6.630 -4.652 6.026 1.00 98.12 125 ILE A C 1
ATOM 1059 O O . ILE A 1 125 ? -5.480 -5.052 6.169 1.00 98.12 125 ILE A O 1
ATOM 1063 N N . VAL A 1 126 ? -7.247 -4.653 4.851 1.00 97.62 126 VAL A N 1
ATOM 1064 C CA . VAL A 1 126 ? -6.581 -4.943 3.580 1.00 97.62 126 VAL A CA 1
ATOM 1065 C C . VAL A 1 126 ? -6.502 -3.641 2.797 1.00 97.62 126 VAL A C 1
ATOM 1067 O O . VAL A 1 126 ? -7.540 -3.071 2.455 1.00 97.62 126 VAL A O 1
ATOM 1070 N N . LEU A 1 127 ? -5.287 -3.172 2.528 1.00 97.38 127 LEU A N 1
ATOM 1071 C CA . LEU A 1 127 ? -5.020 -2.095 1.585 1.00 97.38 127 LEU A CA 1
ATOM 1072 C C . LEU A 1 127 ? -4.745 -2.715 0.217 1.00 97.38 127 LEU A C 1
ATOM 1074 O O . LEU A 1 127 ? -3.771 -3.445 0.039 1.00 97.38 127 LEU A O 1
ATOM 1078 N N . TYR A 1 128 ? -5.636 -2.449 -0.730 1.00 95.75 128 TYR A N 1
ATOM 1079 C CA . TYR A 1 128 ? -5.633 -3.058 -2.047 1.00 95.75 128 TYR A CA 1
ATOM 1080 C C . TYR A 1 128 ? -5.420 -2.007 -3.134 1.00 95.75 128 TYR A C 1
ATOM 1082 O O . TYR A 1 128 ? -6.226 -1.089 -3.257 1.00 95.75 128 TYR A O 1
ATOM 1090 N N . ASN A 1 129 ? -4.373 -2.161 -3.944 1.00 92.25 129 ASN A N 1
ATOM 1091 C CA . ASN A 1 129 ? -4.046 -1.248 -5.046 1.00 92.25 129 ASN A CA 1
ATOM 1092 C C . ASN A 1 129 ? -4.026 -1.939 -6.420 1.00 92.25 129 ASN A C 1
ATOM 1094 O O . ASN A 1 129 ? -3.324 -1.536 -7.342 1.00 92.25 129 ASN A O 1
ATOM 1098 N N . GLY A 1 130 ? -4.780 -3.030 -6.570 1.00 91.25 130 GLY A N 1
ATOM 1099 C CA . GLY A 1 130 ? -4.851 -3.744 -7.839 1.00 91.25 130 GLY A CA 1
ATOM 1100 C C . GLY A 1 130 ? -5.865 -3.147 -8.819 1.00 91.25 130 GLY A C 1
ATOM 1101 O O . GLY A 1 130 ? -6.959 -2.713 -8.456 1.00 91.25 130 GLY A O 1
ATOM 1102 N N . SER A 1 131 ? -5.547 -3.231 -10.111 1.00 90.19 131 SER A N 1
ATOM 1103 C CA . SER A 1 131 ? -6.371 -2.660 -11.187 1.00 90.19 131 SER A CA 1
ATOM 1104 C C . SER A 1 131 ? -7.760 -3.291 -11.339 1.00 90.19 131 SER A C 1
ATOM 1106 O O . SER A 1 131 ? -8.688 -2.642 -11.820 1.00 90.19 131 SER A O 1
ATOM 1108 N N . ARG A 1 132 ? -7.961 -4.546 -10.916 1.00 93.94 132 ARG A N 1
ATOM 1109 C CA . ARG A 1 132 ? -9.274 -5.222 -10.958 1.00 93.94 132 ARG A CA 1
ATOM 1110 C C . ARG A 1 132 ? -10.068 -4.947 -9.681 1.00 93.94 132 ARG A C 1
ATOM 1112 O O . ARG A 1 132 ? -9.447 -4.829 -8.642 1.00 93.94 132 ARG A O 1
ATOM 1119 N N . PRO A 1 133 ? -11.410 -4.892 -9.707 1.00 96.25 133 PRO A N 1
ATOM 1120 C CA . PRO A 1 133 ? -12.181 -4.741 -8.476 1.00 96.25 133 PRO A CA 1
ATOM 1121 C C . PRO A 1 133 ? -11.936 -5.898 -7.507 1.00 96.25 133 PRO A C 1
ATOM 1123 O O . PRO A 1 133 ? -11.861 -7.062 -7.927 1.00 96.25 133 PRO A O 1
ATOM 1126 N N . TRP A 1 134 ? -11.858 -5.588 -6.213 1.00 97.81 134 TRP A N 1
ATOM 1127 C CA . TRP A 1 134 ? -11.753 -6.622 -5.193 1.00 97.81 134 TRP A CA 1
ATOM 1128 C C . TRP A 1 134 ? -12.987 -7.532 -5.208 1.00 97.81 134 TRP A C 1
ATOM 1130 O O . TRP A 1 134 ? -14.120 -7.076 -5.060 1.00 97.81 134 TRP A O 1
ATOM 1140 N N . SER A 1 135 ? -12.765 -8.832 -5.394 1.00 97.31 135 SER A N 1
ATOM 1141 C CA . SER A 1 135 ? -13.834 -9.835 -5.542 1.00 97.31 135 SER A CA 1
ATOM 1142 C C . SER A 1 135 ? -13.754 -10.975 -4.526 1.00 97.31 135 SER A C 1
ATOM 1144 O O . SER A 1 135 ? -14.624 -11.847 -4.512 1.00 97.31 135 SER A O 1
ATOM 1146 N N . ALA A 1 136 ? -12.748 -10.969 -3.646 1.00 97.12 136 AL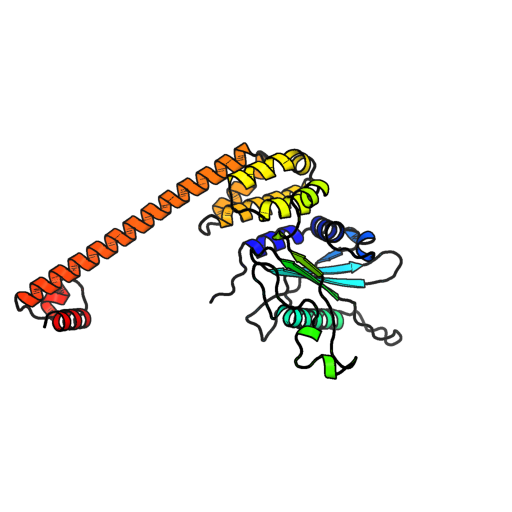A A N 1
ATOM 1147 C CA . ALA A 1 136 ? -12.693 -11.909 -2.536 1.00 97.12 136 ALA A CA 1
ATOM 1148 C C . ALA A 1 136 ? -13.754 -11.565 -1.482 1.00 97.12 136 ALA A C 1
ATOM 1150 O O . ALA A 1 136 ? -14.125 -10.404 -1.287 1.00 97.12 136 ALA A O 1
ATOM 1151 N N . LYS A 1 137 ? -14.234 -12.595 -0.780 1.00 97.38 137 LYS A N 1
ATOM 1152 C CA . LYS A 1 137 ? -15.207 -12.442 0.305 1.00 97.38 137 LYS A CA 1
ATOM 1153 C C . LYS A 1 137 ? -14.643 -11.539 1.399 1.00 97.38 137 LYS A C 1
ATOM 1155 O O . LYS A 1 137 ? -13.459 -11.632 1.725 1.00 97.38 137 LYS A O 1
ATOM 1160 N N . ARG A 1 138 ? -15.478 -10.654 1.950 1.00 97.00 138 ARG A N 1
ATOM 1161 C CA . ARG A 1 138 ? -15.074 -9.704 3.008 1.00 97.00 138 ARG A CA 1
ATOM 1162 C C . ARG A 1 138 ? -15.353 -10.213 4.412 1.00 97.00 138 ARG A C 1
ATOM 1164 O O . ARG A 1 138 ? -14.664 -9.834 5.358 1.00 97.00 138 ARG A O 1
ATOM 1171 N N . ARG A 1 139 ? -16.341 -11.092 4.527 1.00 97.19 139 ARG A N 1
ATOM 1172 C CA . ARG A 1 139 ? -16.711 -11.771 5.756 1.00 97.19 139 ARG A CA 1
ATOM 1173 C C . ARG A 1 139 ? -16.193 -13.206 5.718 1.00 97.19 139 ARG A C 1
ATOM 1175 O O . ARG A 1 139 ? -16.401 -13.910 4.735 1.00 97.19 139 ARG A O 1
ATOM 1182 N N . PHE A 1 140 ? -15.520 -13.642 6.781 1.00 97.00 140 PHE A N 1
ATOM 1183 C CA . PHE A 1 140 ? -14.916 -14.974 6.866 1.00 97.00 140 PHE A CA 1
ATOM 1184 C C . PHE A 1 140 ? -15.946 -16.084 6.673 1.00 97.00 140 PHE A C 1
ATOM 1186 O O . PHE A 1 140 ? -15.693 -17.041 5.947 1.00 97.00 140 PHE A O 1
ATOM 1193 N N . ARG A 1 141 ? -17.130 -15.933 7.272 1.00 96.12 141 ARG A N 1
ATOM 1194 C CA . ARG A 1 141 ? -18.207 -16.916 7.176 1.00 96.12 141 ARG A CA 1
ATOM 1195 C C . ARG A 1 141 ? -18.628 -17.220 5.736 1.00 96.12 141 ARG A C 1
ATOM 1197 O O . ARG A 1 141 ? -18.924 -18.368 5.435 1.00 96.12 141 ARG A O 1
ATOM 1204 N N . GLU A 1 142 ? -18.564 -16.239 4.834 1.00 95.62 142 GLU A N 1
ATOM 1205 C CA . GLU A 1 142 ? -18.896 -16.412 3.409 1.00 95.62 142 GLU A CA 1
ATOM 1206 C C . GLU A 1 142 ? -17.902 -17.315 2.655 1.00 95.62 142 GLU A C 1
ATOM 1208 O O . GLU A 1 142 ? -18.148 -17.675 1.503 1.00 95.62 142 GLU A O 1
ATOM 1213 N N . LEU A 1 143 ? -16.767 -17.661 3.275 1.00 95.38 143 LEU A N 1
ATOM 1214 C CA . LEU A 1 143 ? -15.808 -18.638 2.758 1.00 95.38 143 LEU A CA 1
ATOM 1215 C C . LEU A 1 143 ? -16.228 -20.086 3.073 1.00 95.38 143 LEU A C 1
ATOM 1217 O O . LEU A 1 143 ? -15.748 -21.021 2.433 1.00 95.38 143 LEU A O 1
ATOM 1221 N N . LEU A 1 144 ? -17.097 -20.291 4.066 1.00 95.06 144 LEU A N 1
ATOM 1222 C CA . LEU A 1 144 ? -17.470 -21.614 4.558 1.00 95.06 144 LEU A CA 1
ATOM 1223 C C . LEU A 1 144 ? -18.582 -22.226 3.696 1.00 95.06 144 LEU A C 1
ATOM 1225 O O . LEU A 1 144 ? -19.596 -21.598 3.396 1.00 95.06 144 LEU A O 1
ATOM 1229 N N . AL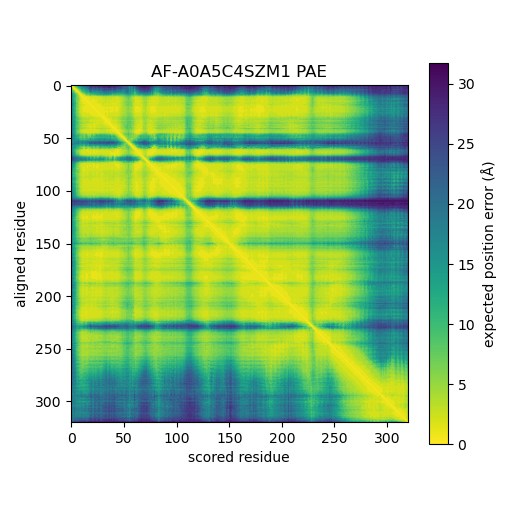A A 1 145 ? -18.411 -23.491 3.312 1.00 94.31 145 ALA A N 1
ATOM 1230 C CA . ALA A 1 145 ? -19.423 -24.211 2.550 1.00 94.31 145 ALA A CA 1
ATOM 1231 C C . ALA A 1 145 ? -20.706 -24.404 3.378 1.00 94.31 145 ALA A C 1
ATOM 1233 O O . ALA A 1 145 ? -20.655 -24.887 4.508 1.00 94.31 145 ALA A O 1
ATOM 1234 N N . ASN A 1 146 ? -21.858 -24.093 2.775 1.00 94.31 146 ASN A N 1
ATOM 1235 C CA . ASN A 1 146 ? -23.189 -24.217 3.386 1.00 94.31 146 ASN A CA 1
ATOM 1236 C C . ASN A 1 146 ? -23.358 -23.410 4.690 1.00 94.31 146 ASN A C 1
ATOM 1238 O O . ASN A 1 146 ? -24.082 -23.840 5.588 1.00 94.31 146 ASN A O 1
ATOM 1242 N N . GLU A 1 147 ? -22.700 -22.252 4.801 1.00 94.44 147 GLU A N 1
ATOM 1243 C CA . GLU A 1 147 ? -22.655 -21.442 6.029 1.00 94.44 147 GLU A CA 1
ATOM 1244 C C . GLU A 1 147 ? -24.033 -21.106 6.631 1.00 94.44 147 GLU A C 1
ATOM 1246 O O . GLU A 1 147 ? -24.188 -21.069 7.857 1.00 94.44 147 GLU A O 1
ATOM 1251 N N . GLU A 1 148 ? -25.055 -20.958 5.782 1.00 93.75 148 GLU A N 1
ATOM 1252 C CA . GLU A 1 148 ? -26.422 -20.620 6.192 1.00 93.75 148 GLU A CA 1
ATOM 1253 C C . GLU A 1 148 ? -27.060 -21.699 7.089 1.00 93.75 148 GLU A C 1
ATOM 1255 O O . GLU A 1 148 ? -27.985 -21.417 7.848 1.00 93.75 148 GLU A O 1
ATOM 1260 N N . SER A 1 149 ? -26.558 -22.940 7.046 1.00 96.00 149 SER A N 1
ATOM 1261 C CA . SER A 1 149 ? -27.123 -24.081 7.786 1.00 96.00 149 SER A CA 1
ATOM 1262 C C . SER A 1 149 ? -26.700 -24.156 9.258 1.00 96.00 149 SER A C 1
ATOM 1264 O O . SER A 1 149 ? -27.294 -24.918 10.017 1.00 96.00 149 SER A O 1
ATOM 1266 N N . PHE A 1 150 ? -25.669 -23.410 9.668 1.00 91.12 150 PHE A N 1
ATOM 1267 C CA . PHE A 1 150 ? -24.953 -23.647 10.930 1.00 91.12 150 PHE A CA 1
ATOM 1268 C C . PHE A 1 150 ? -24.997 -22.475 11.920 1.00 91.12 150 PHE A C 1
ATOM 1270 O O . PHE A 1 150 ? -24.180 -22.450 12.828 1.00 91.12 150 PHE A O 1
ATOM 1277 N N . GLY A 1 151 ? -25.890 -21.491 11.745 1.00 89.88 151 GLY A N 1
ATOM 1278 C CA . GLY A 1 151 ? -26.208 -20.523 12.807 1.00 89.88 151 GLY A CA 1
ATOM 12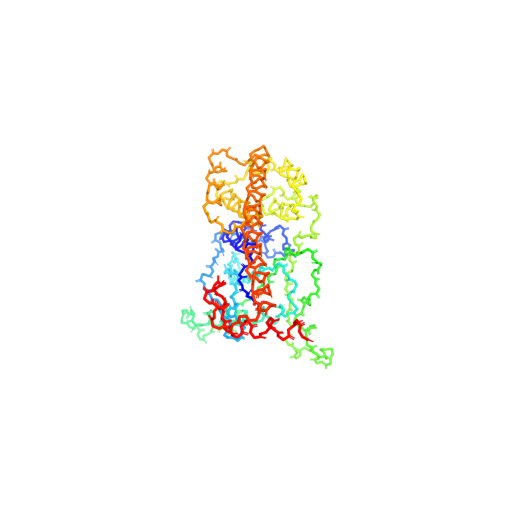79 C C . GLY A 1 151 ? -24.994 -19.791 13.423 1.00 89.88 151 GLY A C 1
ATOM 1280 O O . GLY A 1 151 ? -24.036 -19.497 12.706 1.00 89.88 151 GLY A O 1
ATOM 1281 N N . PRO A 1 152 ? -25.029 -19.400 14.709 1.00 92.75 152 PRO A N 1
ATOM 1282 C CA . PRO A 1 152 ? -23.916 -18.735 15.401 1.00 92.75 152 PRO A CA 1
ATOM 1283 C C . PRO A 1 152 ? -22.721 -19.648 15.741 1.00 92.75 152 PRO A C 1
ATOM 1285 O O . PRO A 1 152 ? -21.730 -19.162 16.280 1.00 92.75 152 PRO A O 1
ATOM 1288 N N . GLU A 1 153 ? -22.789 -20.948 15.458 1.00 95.00 153 GLU A N 1
ATOM 1289 C CA . GLU A 1 153 ? -21.730 -21.917 15.752 1.00 95.00 153 GLU A CA 1
ATOM 1290 C C . GLU A 1 153 ? -20.492 -21.754 14.850 1.00 95.00 153 GLU A C 1
ATOM 1292 O O . GLU A 1 153 ? -19.415 -22.260 15.175 1.00 95.00 153 GLU A O 1
ATOM 1297 N N . LEU A 1 154 ? -20.626 -21.052 13.719 1.00 95.12 154 LEU A N 1
ATOM 1298 C CA . LEU A 1 154 ? -19.522 -20.779 12.799 1.00 95.12 154 LEU A CA 1
ATOM 1299 C C . LEU A 1 154 ? -18.669 -19.587 13.237 1.00 95.12 154 LEU A C 1
ATOM 1301 O O . LEU A 1 154 ? -19.168 -18.578 13.731 1.00 95.12 154 LEU A O 1
ATOM 1305 N N . LEU A 1 155 ? -17.369 -19.677 12.948 1.00 94.31 155 LEU A N 1
ATOM 1306 C CA . LEU A 1 155 ? -16.453 -18.547 13.051 1.00 94.31 155 LEU A CA 1
ATOM 1307 C C . LEU A 1 155 ? -16.847 -17.449 12.056 1.00 94.31 155 LEU A C 1
ATOM 1309 O O . LEU A 1 155 ? -17.006 -17.717 10.863 1.00 94.31 155 LEU A O 1
ATOM 1313 N N . ASP A 1 156 ? -16.931 -16.211 12.539 1.00 95.38 156 ASP A N 1
ATOM 1314 C CA . ASP A 1 156 ? -17.293 -15.070 11.709 1.00 95.38 156 ASP A CA 1
ATOM 1315 C C . ASP A 1 156 ? -16.558 -13.788 12.126 1.00 95.38 156 ASP A C 1
ATOM 1317 O O . ASP A 1 156 ? -16.545 -13.407 13.296 1.00 95.38 156 ASP A O 1
ATOM 1321 N N . PHE A 1 157 ? -15.945 -13.117 11.151 1.00 96.50 157 PHE A N 1
ATOM 1322 C CA . PHE A 1 157 ? -15.404 -11.763 11.269 1.00 96.50 157 PHE A CA 1
ATOM 1323 C C . PHE A 1 157 ? -15.399 -11.091 9.893 1.00 96.50 157 PHE A C 1
ATOM 1325 O O . PHE A 1 157 ? -15.458 -11.759 8.862 1.00 96.50 157 PHE A O 1
ATOM 1332 N N . GLU A 1 158 ? -15.296 -9.765 9.869 1.00 97.12 158 GLU A N 1
ATOM 1333 C CA . GLU A 1 158 ? -15.180 -8.972 8.643 1.00 97.12 158 GLU A CA 1
ATOM 1334 C C . GLU A 1 158 ? -13.913 -8.116 8.699 1.00 97.12 158 GLU A C 1
ATOM 1336 O O . GLU A 1 158 ? -13.555 -7.614 9.767 1.00 97.12 158 GLU A O 1
ATOM 1341 N N . TYR A 1 159 ? -13.246 -7.930 7.559 1.00 97.88 159 TYR A N 1
ATOM 1342 C CA . TYR A 1 159 ? -12.129 -6.991 7.441 1.00 97.88 159 TYR A CA 1
ATOM 1343 C C . TYR A 1 159 ? -12.515 -5.698 6.722 1.00 97.88 159 TYR A C 1
ATOM 1345 O O . TYR A 1 159 ? -13.418 -5.635 5.874 1.00 97.88 159 TYR A O 1
ATOM 1353 N N . VAL A 1 160 ? -11.792 -4.635 7.067 1.00 98.31 160 VAL A N 1
ATOM 1354 C CA . VAL A 1 160 ? -11.882 -3.352 6.372 1.00 98.31 160 VAL A CA 1
ATOM 1355 C C . VAL A 1 160 ? -11.100 -3.468 5.069 1.00 98.31 160 VAL A C 1
ATOM 1357 O O . VAL A 1 160 ? -9.924 -3.807 5.089 1.00 98.31 160 VAL A O 1
ATOM 1360 N N . LEU A 1 161 ? -11.746 -3.196 3.940 1.00 98.19 161 LEU A N 1
ATOM 1361 C CA . LEU A 1 161 ? -11.079 -3.112 2.644 1.00 98.19 161 LEU A CA 1
ATOM 1362 C C . LEU A 1 161 ? -10.898 -1.639 2.275 1.00 98.19 161 LEU A C 1
ATOM 1364 O O . LEU A 1 161 ? -11.884 -0.902 2.228 1.00 98.19 161 LEU A O 1
ATOM 1368 N N . LEU A 1 162 ? -9.659 -1.246 1.998 1.00 98.06 162 LEU A N 1
ATOM 1369 C CA . LEU A 1 162 ? -9.292 0.042 1.418 1.00 98.06 162 LEU A CA 1
ATOM 1370 C C . LEU A 1 162 ? -8.872 -0.216 -0.034 1.00 98.06 162 LEU A C 1
ATOM 1372 O O . LEU A 1 162 ? -7.759 -0.668 -0.277 1.00 98.06 162 LEU A O 1
ATOM 1376 N N . ASP A 1 163 ? -9.781 -0.008 -0.985 1.00 97.06 163 ASP A N 1
ATOM 1377 C CA . ASP A 1 163 ? -9.532 -0.240 -2.416 1.00 97.06 163 ASP A CA 1
ATOM 1378 C C . ASP A 1 163 ? -9.087 1.077 -3.072 1.00 97.06 163 ASP A C 1
ATOM 1380 O O . ASP A 1 163 ? -9.915 1.930 -3.393 1.00 97.06 163 ASP A O 1
ATOM 1384 N N . VAL A 1 164 ? -7.769 1.260 -3.205 1.00 96.12 164 VAL A N 1
ATOM 1385 C CA . VAL A 1 164 ? -7.107 2.516 -3.609 1.00 96.12 164 VAL A CA 1
ATOM 1386 C C . VAL A 1 164 ? -7.644 3.030 -4.940 1.00 96.12 164 VAL A C 1
ATOM 1388 O O . VAL A 1 164 ? -7.978 4.204 -5.070 1.00 96.12 164 VAL A O 1
ATOM 1391 N N . GLU A 1 165 ? -7.809 2.136 -5.908 1.00 93.94 165 GLU A N 1
ATOM 1392 C CA . GLU A 1 165 ? -8.278 2.435 -7.265 1.00 93.94 165 GLU A CA 1
ATOM 1393 C C . GLU A 1 165 ? -9.748 2.880 -7.330 1.00 93.94 165 GLU A C 1
ATOM 1395 O O . GLU A 1 165 ? -10.246 3.260 -8.389 1.00 93.94 165 GLU A O 1
ATOM 1400 N N . ARG A 1 166 ? -10.496 2.764 -6.223 1.00 95.88 166 ARG A N 1
ATOM 1401 C CA . ARG A 1 166 ? -11.956 2.983 -6.183 1.00 95.88 166 ARG A CA 1
ATOM 1402 C C . ARG A 1 166 ? -12.327 4.297 -5.503 1.00 95.88 166 ARG A C 1
ATOM 1404 O O . ARG A 1 166 ? -13.506 4.646 -5.499 1.00 95.88 166 ARG A O 1
ATOM 1411 N N . TYR A 1 167 ? -11.350 5.029 -4.975 1.00 97.25 167 TYR A N 1
ATOM 1412 C CA . TYR A 1 167 ? -11.550 6.392 -4.493 1.00 97.25 167 TYR A CA 1
ATOM 1413 C C . TYR A 1 167 ? -11.598 7.376 -5.660 1.00 97.25 167 TYR A C 1
ATOM 1415 O O . TYR A 1 167 ? -10.773 7.313 -6.574 1.00 97.25 167 TYR A O 1
ATOM 1423 N N . ALA A 1 168 ? -12.563 8.294 -5.623 1.00 97.19 168 ALA A N 1
ATOM 1424 C CA . ALA A 1 168 ? -12.667 9.346 -6.626 1.00 97.19 168 ALA A CA 1
ATOM 1425 C C . ALA A 1 168 ? -11.512 10.347 -6.483 1.00 97.19 168 ALA A C 1
ATOM 1427 O O . ALA A 1 168 ? -11.025 10.603 -5.382 1.00 97.19 168 ALA A O 1
ATOM 1428 N N . GLU A 1 169 ? -11.098 10.956 -7.593 1.00 96.94 169 GLU A N 1
ATOM 1429 C CA . GLU A 1 169 ? -10.020 11.946 -7.576 1.00 96.94 169 GLU A CA 1
ATOM 1430 C C . GLU A 1 169 ? -10.373 13.149 -6.690 1.00 96.94 169 GLU A C 1
ATOM 1432 O O . GLU A 1 169 ? -9.531 13.612 -5.925 1.00 96.94 169 GLU A O 1
ATOM 1437 N N . GLU A 1 170 ? -11.623 13.614 -6.735 1.00 97.12 170 GLU A N 1
ATOM 1438 C CA . GLU A 1 170 ? -12.109 14.711 -5.898 1.00 97.12 170 GLU A CA 1
ATOM 1439 C C . GLU A 1 170 ? -12.057 14.351 -4.408 1.00 97.12 170 GLU A C 1
ATOM 1441 O O . GLU A 1 170 ? -11.584 15.151 -3.608 1.00 97.12 170 GLU A O 1
ATOM 1446 N N . GLU A 1 171 ? -12.450 13.123 -4.044 1.00 96.50 171 GLU A N 1
ATOM 1447 C CA . GLU A 1 171 ? -12.389 12.634 -2.659 1.00 96.50 171 GLU A CA 1
ATOM 1448 C C . GLU A 1 171 ? -10.950 12.660 -2.125 1.00 96.50 171 GLU A C 1
ATOM 1450 O O . GLU A 1 171 ? -10.713 13.090 -0.998 1.00 96.50 171 GLU A O 1
ATOM 1455 N N . LEU A 1 172 ? -9.977 12.244 -2.941 1.00 97.88 172 LEU A N 1
ATOM 1456 C CA . LEU A 1 172 ? -8.567 12.217 -2.548 1.00 97.88 172 LEU A CA 1
ATOM 1457 C C . LEU A 1 172 ? -7.938 13.615 -2.476 1.00 97.88 172 LEU A C 1
ATOM 1459 O O . LEU A 1 172 ? -7.103 13.863 -1.604 1.00 97.88 172 LEU A O 1
ATOM 1463 N N . LEU A 1 173 ? -8.333 14.530 -3.365 1.00 96.19 173 LEU A N 1
ATOM 1464 C CA . LEU A 1 173 ? -7.886 15.926 -3.333 1.00 96.19 173 LEU A CA 1
ATOM 1465 C C . LEU A 1 173 ? -8.455 16.674 -2.116 1.00 96.19 173 LEU A C 1
ATOM 1467 O O . LEU A 1 173 ? -7.720 17.410 -1.452 1.00 96.19 173 LEU A O 1
ATOM 1471 N N . ASP A 1 174 ? -9.726 16.443 -1.781 1.00 96.62 174 ASP A N 1
ATOM 1472 C CA . ASP A 1 174 ? -10.410 17.091 -0.656 1.00 96.62 174 ASP A CA 1
ATOM 1473 C C . ASP A 1 174 ? -9.796 16.719 0.703 1.00 96.62 174 ASP A C 1
ATOM 1475 O O . ASP A 1 174 ? -9.815 17.531 1.631 1.00 96.62 174 ASP A O 1
ATOM 1479 N N . LEU A 1 175 ? -9.182 15.533 0.822 1.00 95.62 175 LEU A N 1
ATOM 1480 C CA . LEU A 1 175 ? -8.438 15.138 2.025 1.00 95.62 175 LEU A CA 1
ATOM 1481 C C . LEU A 1 175 ? -7.250 16.062 2.315 1.00 95.62 175 LEU A C 1
ATOM 1483 O O . LEU A 1 175 ? -6.892 16.235 3.481 1.00 95.62 175 LEU A O 1
ATOM 1487 N N . SER A 1 176 ? -6.630 16.634 1.272 1.00 94.06 176 SER A N 1
ATOM 1488 C CA . SER A 1 176 ? -5.493 17.561 1.381 1.00 94.06 176 SER A CA 1
ATOM 1489 C C . SER A 1 176 ? -4.382 17.065 2.322 1.00 94.06 176 SER A C 1
ATOM 1491 O O . SER A 1 176 ? -3.787 17.843 3.067 1.00 94.06 176 SER A O 1
ATOM 1493 N N . ASN A 1 177 ? -4.103 15.759 2.291 1.00 95.56 177 ASN A N 1
ATOM 1494 C CA . ASN A 1 177 ? -3.138 15.100 3.169 1.00 95.56 177 ASN A CA 1
ATOM 1495 C C . ASN A 1 177 ? -2.198 14.154 2.400 1.00 95.56 177 ASN A C 1
ATOM 1497 O O . ASN A 1 177 ? -2.291 14.013 1.173 1.00 95.56 177 ASN A O 1
ATOM 1501 N N . THR A 1 178 ? -1.246 13.542 3.105 1.00 96.12 178 THR A N 1
ATOM 1502 C CA . THR A 1 178 ? -0.179 12.748 2.483 1.00 96.12 178 THR A CA 1
ATOM 1503 C C . THR A 1 178 ? -0.715 11.446 1.907 1.00 96.12 178 THR A C 1
ATOM 1505 O O . THR A 1 178 ? -0.423 11.133 0.755 1.00 96.12 178 THR A O 1
ATOM 1508 N N . ILE A 1 179 ? -1.541 10.706 2.650 1.00 96.81 179 ILE A N 1
ATOM 1509 C CA . ILE A 1 179 ? -2.101 9.439 2.157 1.00 96.81 179 ILE A CA 1
ATOM 1510 C C . ILE A 1 179 ? -3.026 9.656 0.952 1.00 96.81 179 ILE A C 1
ATOM 1512 O O . ILE A 1 179 ? -2.941 8.901 -0.016 1.00 96.81 179 ILE A O 1
ATOM 1516 N N . GLY A 1 180 ? -3.862 10.698 0.961 1.00 97.31 180 GLY A N 1
ATOM 1517 C CA . GLY A 1 180 ? -4.701 11.054 -0.187 1.00 97.31 180 GLY A CA 1
ATOM 1518 C C . GLY A 1 180 ? -3.865 11.374 -1.428 1.00 97.31 180 GLY A C 1
ATOM 1519 O O . GLY A 1 180 ? -4.162 10.891 -2.521 1.00 97.31 180 GLY A O 1
ATOM 1520 N N . SER A 1 181 ? -2.754 12.097 -1.241 1.00 96.88 181 SER A N 1
ATOM 1521 C CA . SER A 1 181 ? -1.781 12.382 -2.305 1.00 96.88 181 SER A CA 1
ATOM 1522 C C . SER A 1 181 ? -1.158 11.103 -2.875 1.00 96.88 181 SER A C 1
ATOM 1524 O O . SER A 1 181 ? -1.070 10.948 -4.090 1.00 96.88 181 SER A O 1
ATOM 1526 N N . VAL A 1 182 ? -0.749 10.179 -2.002 1.00 96.06 182 VAL A N 1
ATOM 1527 C CA . VAL A 1 182 ? -0.188 8.871 -2.373 1.00 96.06 182 VAL A CA 1
ATOM 1528 C C . VAL A 1 182 ? -1.193 8.063 -3.188 1.00 96.06 182 VAL A C 1
ATOM 1530 O O . VAL A 1 182 ? -0.873 7.631 -4.289 1.00 96.06 182 VAL A O 1
ATOM 1533 N N . PHE A 1 183 ? -2.421 7.905 -2.689 1.00 97.00 183 PHE A N 1
ATOM 1534 C CA . PHE A 1 183 ? -3.459 7.132 -3.376 1.00 97.00 183 PHE A CA 1
ATOM 1535 C C . PHE A 1 183 ? -3.768 7.715 -4.755 1.00 97.00 183 PHE A C 1
ATOM 1537 O O . PHE A 1 183 ? -3.887 6.970 -5.722 1.00 97.00 183 PHE A O 1
ATOM 1544 N N . LEU A 1 184 ? -3.833 9.044 -4.874 1.00 96.94 184 LEU A N 1
ATOM 1545 C CA . LEU A 1 184 ? -4.136 9.690 -6.148 1.00 96.94 184 LEU A CA 1
ATOM 1546 C C . LEU A 1 184 ? -3.038 9.453 -7.196 1.00 96.94 184 LEU A C 1
ATOM 1548 O O . LEU A 1 184 ? -3.329 9.322 -8.390 1.00 96.94 184 LEU A O 1
ATOM 1552 N N . LEU A 1 185 ? -1.777 9.426 -6.762 1.00 94.62 185 LEU A N 1
ATOM 1553 C CA . LEU A 1 185 ? -0.636 9.174 -7.637 1.00 94.62 185 LEU A CA 1
ATOM 1554 C C . LEU A 1 185 ? -0.492 7.682 -7.988 1.00 94.62 185 LEU A C 1
ATOM 1556 O O . LEU A 1 185 ? -0.141 7.394 -9.127 1.00 94.62 185 LEU A O 1
ATOM 1560 N N . ASP A 1 186 ? -0.818 6.759 -7.072 1.00 92.50 186 ASP A N 1
ATOM 1561 C CA . ASP A 1 186 ? -0.734 5.301 -7.304 1.00 92.50 186 ASP A CA 1
ATOM 1562 C C . ASP A 1 186 ? -1.756 4.803 -8.342 1.00 92.50 186 ASP A C 1
ATOM 1564 O O . ASP A 1 186 ? -1.484 3.875 -9.093 1.00 92.50 186 ASP A O 1
ATOM 1568 N N . GLN A 1 187 ? -2.900 5.486 -8.455 1.00 92.88 187 GLN A N 1
ATOM 1569 C CA . GLN A 1 187 ? -3.993 5.177 -9.392 1.00 92.88 187 GLN A CA 1
ATOM 1570 C C . GLN A 1 187 ? -3.648 5.312 -10.891 1.00 92.88 187 GLN A C 1
ATOM 1572 O O . GLN A 1 187 ? -4.522 5.176 -11.751 1.00 92.88 187 GLN A O 1
ATOM 1577 N N . THR A 1 188 ? -2.425 5.706 -11.256 1.00 87.88 188 THR A N 1
ATOM 1578 C CA . THR A 1 188 ? -2.069 5.921 -12.661 1.00 87.88 188 THR A CA 1
ATOM 1579 C C . THR A 1 188 ? -0.637 5.525 -12.982 1.00 87.88 188 THR A C 1
ATOM 1581 O O . THR A 1 188 ? 0.324 6.034 -12.415 1.00 87.88 188 THR A O 1
ATOM 1584 N N . ALA A 1 189 ? -0.494 4.688 -14.009 1.00 82.56 189 ALA A N 1
ATOM 1585 C CA . ALA A 1 189 ? 0.776 4.477 -14.698 1.00 82.56 189 ALA A CA 1
ATOM 1586 C C . ALA A 1 189 ? 0.968 5.443 -15.886 1.00 82.56 189 ALA A C 1
ATOM 1588 O O . ALA A 1 189 ? 2.058 5.510 -16.455 1.00 82.56 189 ALA A O 1
ATOM 1589 N N . ASP A 1 190 ? -0.072 6.193 -16.278 1.00 88.38 190 ASP A N 1
ATOM 1590 C CA . ASP A 1 190 ? 0.022 7.184 -17.349 1.00 88.38 190 ASP A CA 1
ATOM 1591 C C . ASP A 1 190 ? 0.807 8.412 -16.878 1.00 88.38 190 ASP A C 1
ATOM 1593 O O . ASP A 1 190 ? 0.456 9.068 -15.893 1.00 88.38 190 ASP A O 1
ATOM 1597 N N . ARG A 1 191 ? 1.877 8.725 -17.613 1.00 87.19 191 ARG A N 1
ATOM 1598 C CA . ARG A 1 191 ? 2.805 9.811 -17.295 1.00 87.19 191 ARG A CA 1
ATOM 1599 C C . ARG A 1 191 ? 2.144 11.187 -17.306 1.00 87.19 191 ARG A C 1
ATOM 1601 O O . ARG A 1 191 ? 2.429 11.993 -16.423 1.00 87.19 191 ARG A O 1
ATOM 1608 N N . GLU A 1 192 ? 1.323 11.492 -18.306 1.00 90.75 192 GLU A N 1
ATOM 1609 C CA . GLU A 1 192 ? 0.732 12.829 -18.443 1.00 90.75 192 GLU A CA 1
ATOM 1610 C C . GLU A 1 192 ? -0.306 13.072 -17.347 1.00 90.75 192 GLU A C 1
ATOM 1612 O O . GLU A 1 192 ? -0.342 14.145 -16.730 1.00 90.75 192 GLU A O 1
ATOM 1617 N N . LEU A 1 193 ? -1.098 12.046 -17.029 1.00 93.31 193 LEU A N 1
ATOM 1618 C CA . LEU A 1 193 ? -2.026 12.078 -15.910 1.00 93.31 193 LEU A CA 1
ATOM 1619 C C . LEU A 1 193 ? -1.289 12.183 -14.569 1.00 93.31 193 LEU A C 1
ATOM 1621 O O . LEU A 1 193 ? -1.674 13.010 -13.741 1.00 93.31 193 LEU A O 1
ATOM 1625 N N . LEU A 1 194 ? -0.200 11.431 -14.370 1.00 92.69 194 LEU A N 1
ATOM 1626 C CA . LEU A 1 194 ? 0.630 11.511 -13.163 1.00 92.69 194 LEU A CA 1
ATOM 1627 C C . LEU A 1 194 ? 1.175 12.931 -12.951 1.00 92.69 194 LEU A C 1
ATOM 1629 O O . LEU A 1 194 ? 1.033 13.496 -11.867 1.00 92.69 194 LEU A O 1
ATOM 1633 N N . LEU A 1 195 ? 1.754 13.545 -13.989 1.00 93.31 195 LEU A N 1
ATOM 1634 C CA . LEU A 1 195 ? 2.271 14.917 -13.922 1.00 93.31 195 LEU A CA 1
ATOM 1635 C C . LEU A 1 195 ? 1.153 15.938 -13.678 1.00 93.31 195 LEU A C 1
ATOM 1637 O O . LEU A 1 195 ? 1.349 16.907 -12.937 1.00 93.31 195 LEU A O 1
ATOM 1641 N N . THR A 1 196 ? -0.025 15.717 -14.262 1.00 96.56 196 THR A N 1
ATOM 1642 C CA . THR A 1 196 ? -1.207 16.559 -14.044 1.00 96.56 196 THR A CA 1
ATOM 1643 C C . THR A 1 196 ? -1.693 16.479 -12.597 1.00 96.56 196 THR A C 1
ATOM 1645 O O . THR A 1 196 ? -1.927 17.517 -11.976 1.00 96.56 196 THR A O 1
ATOM 1648 N N . ARG A 1 197 ? -1.800 15.272 -12.032 1.00 96.25 197 ARG A N 1
ATOM 1649 C CA . ARG A 1 197 ? -2.195 15.039 -10.633 1.00 96.25 197 ARG A CA 1
ATOM 1650 C C . ARG A 1 197 ? -1.163 15.586 -9.658 1.00 96.25 197 ARG A C 1
ATOM 1652 O O . ARG A 1 197 ? -1.528 16.321 -8.744 1.00 96.25 197 ARG A O 1
ATOM 1659 N N . LEU A 1 198 ? 0.125 15.355 -9.913 1.00 95.00 198 LEU A N 1
ATOM 1660 C CA . LEU A 1 198 ? 1.202 15.946 -9.120 1.00 95.00 198 LEU A CA 1
ATOM 1661 C C . LEU A 1 198 ? 1.090 17.475 -9.086 1.00 95.00 198 LEU A C 1
ATOM 1663 O O . LEU A 1 198 ? 1.253 18.082 -8.032 1.00 95.00 198 LEU A O 1
ATOM 1667 N N . ARG A 1 199 ? 0.764 18.107 -10.222 1.00 96.50 199 ARG A N 1
ATOM 1668 C CA . ARG A 1 199 ? 0.568 19.561 -10.294 1.00 96.50 199 ARG A CA 1
ATOM 1669 C C . ARG A 1 199 ? -0.549 20.045 -9.370 1.00 96.50 199 ARG A C 1
ATOM 1671 O O . ARG A 1 199 ? -0.379 21.088 -8.746 1.00 96.50 199 ARG A O 1
ATOM 1678 N N . LYS A 1 200 ? -1.657 19.300 -9.276 1.00 96.88 200 LYS A N 1
ATOM 1679 C CA . LYS A 1 200 ? -2.775 19.601 -8.364 1.00 96.88 200 LYS A CA 1
ATOM 1680 C C . LYS A 1 200 ? -2.359 19.477 -6.894 1.00 96.88 200 LYS A C 1
ATOM 1682 O O . LYS A 1 200 ? -2.785 20.282 -6.078 1.00 96.88 200 LYS A O 1
ATOM 1687 N N . LEU A 1 201 ? -1.479 18.526 -6.583 1.00 96.56 201 LEU A N 1
ATOM 1688 C CA . LEU A 1 201 ? -1.013 18.228 -5.224 1.00 96.56 201 LEU A CA 1
ATOM 1689 C C . LEU A 1 201 ? 0.149 19.111 -4.737 1.00 96.56 201 LEU A C 1
ATOM 1691 O O . LEU A 1 201 ? 0.567 18.984 -3.590 1.00 96.56 201 LEU A O 1
ATOM 1695 N N . MET A 1 202 ? 0.694 20.004 -5.572 1.00 94.50 202 MET A N 1
ATOM 1696 C CA . MET A 1 202 ? 1.912 20.761 -5.239 1.00 94.50 202 MET A CA 1
ATOM 1697 C C . MET A 1 202 ? 1.809 21.564 -3.937 1.00 94.50 202 MET A C 1
ATOM 1699 O O . MET A 1 202 ? 2.783 21.619 -3.189 1.00 94.50 202 MET A O 1
ATOM 1703 N N . GLU A 1 203 ? 0.660 22.182 -3.662 1.00 93.56 203 GLU A N 1
ATOM 1704 C CA . GLU A 1 203 ? 0.463 22.948 -2.425 1.00 93.56 203 GLU A CA 1
ATOM 1705 C C . GLU A 1 203 ? 0.386 22.025 -1.203 1.00 93.56 203 GLU A C 1
ATOM 1707 O O . GLU A 1 203 ? 1.058 22.281 -0.204 1.00 93.56 203 GLU A O 1
ATOM 1712 N N . THR A 1 204 ? -0.322 20.897 -1.315 1.00 94.81 204 THR A N 1
ATOM 1713 C CA . THR A 1 204 ? -0.357 19.856 -0.280 1.00 94.81 204 THR A CA 1
ATOM 1714 C C . THR A 1 204 ? 1.047 19.330 0.015 1.00 94.81 204 THR A C 1
ATOM 1716 O O . THR A 1 204 ? 1.458 19.312 1.170 1.00 94.81 204 THR A O 1
ATOM 1719 N N . ILE A 1 205 ? 1.829 18.998 -1.019 1.00 93.25 205 ILE A N 1
ATOM 1720 C CA . ILE A 1 205 ? 3.204 18.482 -0.894 1.00 93.25 205 ILE A CA 1
ATOM 1721 C C . ILE A 1 205 ? 4.145 19.504 -0.248 1.00 93.25 205 ILE A C 1
ATOM 1723 O O . ILE A 1 205 ? 5.009 19.139 0.549 1.00 93.25 205 ILE A O 1
ATOM 1727 N N . ARG A 1 206 ? 3.994 20.795 -0.563 1.00 91.38 206 ARG A N 1
ATOM 1728 C CA . ARG A 1 206 ? 4.782 21.867 0.070 1.00 91.38 206 ARG A CA 1
ATOM 1729 C C . ARG A 1 206 ? 4.441 22.055 1.545 1.00 91.38 206 ARG A C 1
ATOM 1731 O O . ARG A 1 206 ? 5.326 22.436 2.305 1.00 91.38 206 ARG A O 1
ATOM 1738 N N . GLY A 1 207 ? 3.189 21.810 1.925 1.00 92.38 207 GLY A N 1
ATOM 1739 C CA . GLY A 1 207 ? 2.706 21.907 3.301 1.00 92.38 207 GLY A CA 1
ATOM 1740 C C . GLY A 1 207 ? 2.950 20.662 4.161 1.00 92.38 207 GLY A C 1
ATOM 1741 O O . GLY A 1 207 ? 2.659 20.707 5.355 1.00 92.38 207 GLY A O 1
ATOM 1742 N N . MET A 1 208 ? 3.464 19.564 3.591 1.00 93.50 208 MET A N 1
ATOM 1743 C CA . MET A 1 208 ? 3.728 18.331 4.339 1.00 93.50 208 MET A CA 1
ATOM 1744 C C . MET A 1 208 ? 4.765 18.564 5.449 1.00 93.50 208 MET A C 1
ATOM 1746 O O . MET A 1 208 ? 5.799 19.189 5.194 1.00 93.50 208 MET A O 1
ATOM 1750 N N . PRO A 1 209 ? 4.548 18.014 6.659 1.00 92.25 209 PRO A N 1
ATOM 1751 C CA . PRO A 1 209 ? 5.600 17.897 7.663 1.00 92.25 209 PRO A CA 1
ATOM 1752 C C . PRO A 1 209 ? 6.827 17.184 7.085 1.00 92.25 209 PRO A C 1
ATOM 1754 O O . PRO A 1 209 ? 6.681 16.221 6.333 1.00 92.25 209 PRO A O 1
ATOM 1757 N N . GLU A 1 210 ? 8.032 17.641 7.431 1.00 89.81 210 GLU A N 1
ATOM 1758 C CA . GLU A 1 210 ? 9.267 17.172 6.783 1.00 89.81 210 GLU A CA 1
ATOM 1759 C C . GLU A 1 210 ? 9.488 15.659 6.943 1.00 89.81 210 GLU A C 1
ATOM 1761 O O . GLU A 1 210 ? 9.919 14.988 6.009 1.00 89.81 210 GLU A O 1
ATOM 1766 N N . ASP A 1 211 ? 9.105 15.096 8.089 1.00 88.00 211 ASP A N 1
ATOM 1767 C CA . ASP A 1 211 ? 9.181 13.658 8.336 1.00 88.00 211 ASP A CA 1
ATOM 1768 C C . ASP A 1 211 ? 8.203 12.864 7.455 1.00 88.00 211 ASP A C 1
ATOM 1770 O O . ASP A 1 211 ? 8.588 11.872 6.844 1.00 88.00 211 ASP A O 1
ATOM 1774 N N . MET A 1 212 ? 6.954 13.318 7.303 1.00 92.12 212 MET A N 1
ATOM 1775 C CA . MET A 1 212 ? 6.006 12.702 6.360 1.00 92.12 212 MET A CA 1
ATOM 1776 C C . MET A 1 212 ? 6.473 12.839 4.909 1.00 92.12 212 MET A C 1
ATOM 1778 O O . MET A 1 212 ? 6.324 11.912 4.110 1.00 92.12 212 MET A O 1
ATOM 1782 N N . LYS A 1 213 ? 7.053 13.992 4.571 1.00 92.69 213 LYS A N 1
ATOM 1783 C CA . LYS A 1 213 ? 7.555 14.302 3.236 1.00 92.69 213 LYS A CA 1
ATOM 1784 C C . LYS A 1 213 ? 8.720 13.397 2.841 1.00 92.69 213 LYS A C 1
ATOM 1786 O O . LYS A 1 213 ? 8.791 12.983 1.687 1.00 92.69 213 LYS A O 1
ATOM 1791 N N . GLU A 1 214 ? 9.591 13.034 3.780 1.00 91.50 214 GLU A N 1
ATOM 1792 C CA . GLU A 1 214 ? 10.653 12.052 3.547 1.00 91.50 214 GLU A CA 1
ATOM 1793 C C . GLU A 1 214 ? 10.083 10.676 3.163 1.00 91.50 214 GLU A C 1
ATOM 1795 O O . GLU A 1 214 ? 10.504 10.093 2.159 1.00 91.50 214 GLU A O 1
ATOM 1800 N N . HIS A 1 215 ? 9.081 10.188 3.902 1.00 91.94 215 HIS A N 1
ATOM 1801 C CA . HIS A 1 215 ? 8.398 8.934 3.569 1.00 91.94 215 HIS A CA 1
ATOM 1802 C C . HIS A 1 215 ? 7.669 9.012 2.220 1.00 91.94 215 HIS A C 1
ATOM 1804 O O . HIS A 1 215 ? 7.731 8.064 1.435 1.00 91.94 215 HIS A O 1
ATOM 1810 N N . PHE A 1 216 ? 7.033 10.148 1.918 1.00 94.25 216 PHE A N 1
ATOM 1811 C CA . PHE A 1 216 ? 6.397 10.403 0.626 1.00 94.25 216 PHE A CA 1
ATOM 1812 C C . PHE A 1 216 ? 7.402 10.375 -0.533 1.00 94.25 216 PHE A C 1
ATOM 1814 O O . PHE A 1 216 ? 7.148 9.714 -1.535 1.00 94.25 216 PHE A O 1
ATOM 1821 N N . ILE A 1 217 ? 8.552 11.047 -0.401 1.00 92.88 217 ILE A N 1
ATOM 1822 C CA . ILE A 1 217 ? 9.612 11.055 -1.422 1.00 92.88 217 ILE A CA 1
ATOM 1823 C C . ILE A 1 217 ? 10.124 9.640 -1.670 1.00 92.88 217 ILE A C 1
ATOM 1825 O O . ILE A 1 217 ? 10.262 9.232 -2.821 1.00 92.88 217 ILE A O 1
ATOM 1829 N N . HIS A 1 218 ? 10.382 8.881 -0.604 1.00 90.00 218 HIS A N 1
ATOM 1830 C CA . HIS A 1 218 ? 10.850 7.506 -0.729 1.00 90.00 218 HIS A CA 1
ATOM 1831 C C . HIS A 1 218 ? 9.816 6.630 -1.444 1.00 90.00 218 HIS A C 1
ATOM 1833 O O . HIS A 1 218 ? 10.163 5.881 -2.356 1.00 90.00 218 HIS A O 1
ATOM 1839 N N . TRP A 1 219 ? 8.540 6.742 -1.068 1.00 91.81 219 TRP A N 1
ATOM 1840 C CA . TRP A 1 219 ? 7.455 6.040 -1.748 1.00 91.81 219 TRP A CA 1
ATOM 1841 C C . TRP A 1 219 ? 7.370 6.429 -3.232 1.00 91.81 219 TRP A C 1
ATOM 1843 O O . TRP A 1 219 ? 7.384 5.551 -4.090 1.00 91.81 219 TRP A O 1
ATOM 1853 N N . LEU A 1 220 ? 7.372 7.730 -3.543 1.00 91.00 220 LEU A N 1
ATOM 1854 C CA . LEU A 1 220 ? 7.269 8.244 -4.909 1.00 91.00 220 LEU A CA 1
ATOM 1855 C C . LEU A 1 220 ? 8.442 7.772 -5.777 1.00 91.00 220 LEU A C 1
ATOM 1857 O O . LEU A 1 220 ? 8.232 7.323 -6.901 1.00 91.00 220 LEU A O 1
ATOM 1861 N N . ALA A 1 221 ? 9.670 7.835 -5.258 1.00 87.88 221 ALA A N 1
ATOM 1862 C CA . ALA A 1 221 ? 10.861 7.378 -5.966 1.00 87.88 221 ALA A CA 1
ATOM 1863 C C . ALA A 1 221 ? 10.803 5.876 -6.283 1.00 87.88 221 ALA A C 1
ATOM 1865 O O . ALA A 1 221 ? 11.091 5.488 -7.414 1.00 87.88 221 ALA A O 1
ATOM 1866 N N . ASN A 1 222 ? 10.371 5.040 -5.331 1.00 84.19 222 ASN A N 1
ATOM 1867 C CA . ASN A 1 222 ? 10.194 3.608 -5.584 1.00 84.19 222 ASN A CA 1
ATOM 1868 C C . ASN A 1 222 ? 9.060 3.333 -6.579 1.00 84.19 222 ASN A C 1
ATOM 1870 O O . ASN A 1 222 ? 9.226 2.505 -7.471 1.00 84.19 222 ASN A O 1
ATOM 1874 N N . MET A 1 223 ? 7.941 4.058 -6.481 1.00 84.31 223 MET A N 1
ATOM 1875 C CA . MET A 1 223 ? 6.829 3.951 -7.430 1.00 84.31 223 MET A CA 1
ATOM 1876 C C . MET A 1 223 ? 7.280 4.243 -8.868 1.00 84.31 223 MET A C 1
ATOM 1878 O O . MET A 1 223 ? 6.880 3.561 -9.805 1.00 84.31 223 MET A O 1
ATOM 1882 N N . ILE A 1 224 ? 8.139 5.244 -9.053 1.00 80.44 224 ILE A N 1
ATOM 1883 C CA . ILE A 1 224 ? 8.701 5.587 -10.364 1.00 80.44 224 ILE A CA 1
ATOM 1884 C C . ILE A 1 224 ? 9.696 4.519 -10.828 1.00 80.44 224 ILE A C 1
ATOM 1886 O O . ILE A 1 224 ? 9.675 4.115 -11.989 1.00 80.44 224 ILE A O 1
ATOM 1890 N N . ALA A 1 225 ? 10.555 4.045 -9.927 1.00 76.62 225 ALA A N 1
ATOM 1891 C CA . ALA A 1 225 ? 11.575 3.053 -10.245 1.00 76.62 225 ALA A CA 1
ATOM 1892 C C . ALA A 1 225 ? 11.017 1.654 -10.524 1.00 76.62 225 ALA A C 1
ATOM 1894 O O . ALA A 1 225 ? 11.683 0.845 -11.152 1.00 76.62 225 ALA A O 1
ATOM 1895 N N . LEU A 1 226 ? 9.772 1.368 -10.147 1.00 70.12 226 LEU A N 1
ATOM 1896 C CA . LEU A 1 226 ? 9.057 0.173 -10.603 1.00 70.12 226 LEU A CA 1
ATOM 1897 C C . LEU A 1 226 ? 8.897 0.096 -12.126 1.00 70.12 226 LEU A C 1
ATOM 1899 O O . LEU A 1 226 ? 8.620 -0.976 -12.660 1.00 70.12 226 LEU A O 1
ATOM 1903 N N . GLN A 1 227 ? 9.078 1.218 -12.826 1.00 65.12 227 GLN A N 1
ATOM 1904 C CA . GLN A 1 227 ? 9.111 1.280 -14.286 1.00 65.12 227 GLN A CA 1
ATOM 1905 C C . GLN A 1 227 ? 10.514 1.021 -14.872 1.00 65.12 227 GLN A C 1
ATOM 1907 O O . GLN A 1 227 ? 10.670 1.050 -16.091 1.00 65.12 227 GLN A O 1
ATOM 1912 N N . LEU A 1 228 ? 11.521 0.771 -14.028 1.00 60.97 228 LEU A N 1
ATOM 1913 C CA . LEU A 1 228 ? 12.907 0.478 -14.395 1.00 60.97 228 LEU A CA 1
ATOM 1914 C C . LEU A 1 228 ? 13.264 -0.997 -14.123 1.00 60.97 228 LEU A C 1
ATOM 1916 O O . LEU A 1 228 ? 12.605 -1.668 -13.322 1.00 60.97 228 LEU A O 1
ATOM 1920 N N . PRO A 1 229 ? 14.341 -1.517 -14.740 1.00 55.44 229 PRO A N 1
ATOM 1921 C CA . PRO A 1 229 ? 14.994 -2.724 -14.252 1.00 55.44 229 PRO A CA 1
ATOM 1922 C C . PRO A 1 229 ? 15.483 -2.531 -12.805 1.00 55.44 229 PRO A C 1
ATOM 1924 O O . PRO A 1 229 ? 15.756 -1.406 -12.383 1.00 55.44 229 PRO A O 1
ATOM 1927 N N . PRO A 1 230 ? 15.627 -3.613 -12.024 1.00 54.59 230 PRO A N 1
ATOM 1928 C CA . PRO A 1 230 ? 16.009 -3.522 -10.621 1.00 54.59 230 PRO A CA 1
ATOM 1929 C C . PRO A 1 230 ? 17.488 -3.116 -10.454 1.00 54.59 230 PRO A C 1
ATOM 1931 O O . PRO A 1 230 ? 18.351 -3.972 -10.273 1.00 54.59 230 PRO A O 1
ATOM 1934 N N . ASP A 1 231 ? 17.779 -1.812 -10.464 1.00 62.09 231 ASP A N 1
ATOM 1935 C CA . ASP A 1 231 ? 19.018 -1.233 -9.923 1.00 62.09 231 ASP A CA 1
ATOM 1936 C C . ASP A 1 231 ? 18.690 -0.292 -8.753 1.00 62.09 231 ASP A C 1
ATOM 1938 O O . ASP A 1 231 ? 18.058 0.756 -8.909 1.00 62.09 231 ASP A O 1
ATOM 1942 N N . SER A 1 232 ? 19.147 -0.656 -7.552 1.00 64.69 232 SER A N 1
ATOM 1943 C CA . SER A 1 232 ? 18.917 0.121 -6.330 1.00 64.69 232 SER A CA 1
ATOM 1944 C C . SER A 1 232 ? 19.571 1.508 -6.367 1.00 64.69 232 SER A C 1
ATOM 1946 O O . SER A 1 232 ? 19.103 2.421 -5.689 1.00 64.69 232 SER A O 1
ATOM 1948 N N . LYS A 1 233 ? 20.619 1.705 -7.181 1.00 76.19 233 LYS A N 1
ATOM 1949 C CA . LYS A 1 233 ? 21.350 2.982 -7.250 1.00 76.19 233 LYS A CA 1
ATOM 1950 C C . LYS A 1 233 ? 20.541 4.107 -7.886 1.00 76.19 233 LYS A C 1
ATOM 1952 O O . LYS A 1 233 ? 20.794 5.276 -7.599 1.00 76.19 233 LYS A O 1
ATOM 1957 N N . GLU A 1 234 ? 19.599 3.788 -8.768 1.00 75.69 234 GLU A N 1
ATOM 1958 C CA . GLU A 1 234 ? 18.768 4.807 -9.417 1.00 75.69 234 GLU A CA 1
ATOM 1959 C C . GLU A 1 234 ? 17.718 5.354 -8.456 1.00 75.69 234 GLU A C 1
ATOM 1961 O O . GLU A 1 234 ? 17.525 6.567 -8.385 1.00 75.69 234 GLU A O 1
ATOM 1966 N N . VAL A 1 235 ? 17.118 4.475 -7.650 1.00 79.94 235 VAL A N 1
ATOM 1967 C CA . VAL A 1 235 ? 16.189 4.853 -6.578 1.00 79.94 235 VAL A CA 1
ATOM 1968 C C . VAL A 1 235 ? 16.868 5.797 -5.588 1.00 79.94 235 VAL A C 1
ATOM 1970 O O . VAL A 1 235 ? 16.330 6.861 -5.294 1.00 79.94 235 VAL A O 1
ATOM 1973 N N . GLU A 1 236 ? 18.066 5.445 -5.114 1.00 83.81 236 GLU A N 1
ATOM 1974 C CA . GLU A 1 236 ? 18.830 6.265 -4.163 1.00 83.81 236 GLU A CA 1
ATOM 1975 C C . GLU A 1 236 ? 19.124 7.664 -4.724 1.00 83.81 236 GLU A C 1
ATOM 1977 O O . GLU A 1 236 ? 18.849 8.665 -4.062 1.00 83.81 236 GLU A O 1
ATOM 1982 N N . ARG A 1 237 ? 19.578 7.752 -5.981 1.00 84.81 237 ARG A N 1
ATOM 1983 C CA . ARG A 1 237 ? 19.830 9.038 -6.655 1.00 84.81 237 ARG A CA 1
ATOM 1984 C C . ARG A 1 237 ? 18.568 9.884 -6.805 1.00 84.81 237 ARG A C 1
ATOM 1986 O O . ARG A 1 237 ? 18.623 11.095 -6.601 1.00 84.81 237 ARG A O 1
ATOM 1993 N N . LEU A 1 238 ? 17.440 9.267 -7.165 1.00 85.31 238 LEU A N 1
ATOM 1994 C CA . LEU A 1 238 ? 16.155 9.964 -7.277 1.00 85.31 238 LEU A CA 1
ATOM 1995 C C . LEU A 1 238 ? 15.705 10.515 -5.921 1.00 85.31 238 LEU A C 1
ATOM 1997 O O . LEU A 1 238 ? 15.242 11.654 -5.850 1.00 85.31 238 LEU A O 1
ATOM 2001 N N . ILE A 1 239 ? 15.864 9.731 -4.851 1.00 86.94 239 ILE A N 1
ATOM 2002 C CA . ILE A 1 239 ? 15.548 10.161 -3.486 1.00 86.94 239 ILE A CA 1
ATOM 2003 C C . ILE A 1 239 ? 16.418 11.356 -3.091 1.00 86.94 239 ILE A C 1
ATOM 2005 O O . ILE A 1 239 ? 15.879 12.361 -2.629 1.00 86.94 239 ILE A O 1
ATOM 2009 N N . GLU A 1 240 ? 17.737 11.271 -3.278 1.00 88.25 240 GLU A N 1
ATOM 2010 C CA . GLU A 1 240 ? 18.669 12.364 -2.967 1.00 88.25 240 GLU A CA 1
ATOM 2011 C C . GLU A 1 240 ? 18.314 13.637 -3.741 1.00 88.25 240 GLU A C 1
ATOM 2013 O O . GLU A 1 240 ? 18.168 14.703 -3.143 1.00 88.25 240 GLU A O 1
ATOM 2018 N N . GLU A 1 241 ? 18.065 13.525 -5.048 1.00 88.06 241 GLU A N 1
ATOM 2019 C CA . GLU A 1 241 ? 17.682 14.672 -5.869 1.00 88.06 241 GLU A CA 1
ATOM 2020 C C . GLU A 1 241 ? 16.374 15.319 -5.389 1.00 88.06 241 GLU A C 1
ATOM 2022 O O . GLU A 1 241 ? 16.284 16.548 -5.299 1.00 88.06 241 GLU A O 1
ATOM 2027 N N . MET A 1 242 ? 15.356 14.513 -5.071 1.00 90.44 242 MET A N 1
ATOM 2028 C CA . MET A 1 242 ? 14.074 15.014 -4.568 1.00 90.44 242 MET A CA 1
ATOM 2029 C C . MET A 1 242 ? 14.197 15.638 -3.176 1.00 90.44 242 MET A C 1
ATOM 2031 O O . MET A 1 242 ? 13.483 16.601 -2.893 1.00 90.44 242 MET A O 1
ATOM 2035 N N . LYS A 1 243 ? 15.093 15.136 -2.316 1.00 88.19 243 LYS A N 1
ATOM 2036 C CA . LYS A 1 243 ? 15.382 15.737 -1.005 1.00 88.19 243 LYS A CA 1
ATOM 2037 C C . LYS A 1 243 ? 16.108 17.076 -1.149 1.00 88.19 243 LYS A C 1
ATOM 2039 O O . LYS A 1 243 ? 15.725 18.040 -0.494 1.00 88.19 243 LYS A O 1
ATOM 2044 N N . GLU A 1 244 ? 17.104 17.166 -2.029 1.00 88.81 244 GLU A N 1
ATOM 2045 C CA . GLU A 1 244 ? 17.889 18.392 -2.227 1.00 88.81 244 GLU A CA 1
ATOM 2046 C C . GLU A 1 244 ? 17.111 19.498 -2.950 1.00 88.81 244 GLU A C 1
ATOM 2048 O O . GLU A 1 244 ? 17.143 20.661 -2.545 1.00 88.81 244 GLU A O 1
ATOM 2053 N N . LYS A 1 245 ? 16.426 19.156 -4.048 1.00 87.62 245 LYS A N 1
ATOM 2054 C CA . LYS A 1 245 ? 15.766 20.133 -4.934 1.00 87.62 245 LYS A CA 1
ATOM 2055 C C . LYS A 1 245 ? 14.268 20.278 -4.665 1.00 87.62 245 LYS A C 1
ATOM 2057 O O . LYS A 1 245 ? 13.634 21.185 -5.208 1.00 87.62 245 LYS A O 1
ATOM 2062 N N . GLY A 1 246 ? 13.701 19.394 -3.847 1.00 87.44 246 GLY A N 1
ATOM 2063 C CA . GLY A 1 246 ? 12.264 19.259 -3.652 1.00 87.44 246 GLY A CA 1
ATOM 2064 C C . GLY A 1 246 ? 11.570 18.523 -4.803 1.00 87.44 246 GLY A C 1
ATOM 2065 O O . GLY A 1 246 ? 12.061 18.432 -5.931 1.00 87.44 246 GLY A O 1
ATOM 2066 N N . VAL A 1 247 ? 10.361 18.033 -4.530 1.00 89.75 247 VAL A N 1
ATOM 2067 C CA . VAL A 1 247 ? 9.490 17.436 -5.551 1.00 89.75 247 VAL A CA 1
ATOM 2068 C C . VAL A 1 247 ? 8.908 18.545 -6.429 1.00 89.75 247 VAL A C 1
ATOM 2070 O O . VAL A 1 247 ? 8.265 19.472 -5.936 1.00 89.75 247 VAL A O 1
ATOM 2073 N N . THR A 1 248 ? 9.119 18.460 -7.744 1.00 90.75 248 THR A N 1
ATOM 2074 C CA . THR A 1 248 ? 8.549 19.398 -8.723 1.00 90.75 248 THR A CA 1
ATOM 2075 C C . THR A 1 248 ? 8.036 18.657 -9.952 1.00 90.75 248 THR A C 1
ATOM 2077 O O . THR A 1 248 ? 8.604 17.642 -10.349 1.00 90.75 248 THR A O 1
ATOM 2080 N N . VAL A 1 249 ? 7.007 19.198 -10.612 1.00 89.81 249 VAL A N 1
ATOM 2081 C CA . VAL A 1 249 ? 6.470 18.629 -11.865 1.00 89.81 249 VAL A CA 1
ATOM 2082 C C . VAL A 1 249 ? 7.540 18.570 -12.960 1.00 89.81 249 VAL A C 1
ATOM 2084 O O . VAL A 1 249 ? 7.650 17.574 -13.664 1.00 89.81 249 VAL A O 1
ATOM 2087 N N . MET A 1 250 ? 8.367 19.616 -13.087 1.00 88.25 250 MET A N 1
ATOM 2088 C CA . MET A 1 250 ? 9.451 19.637 -14.075 1.00 88.25 250 MET A CA 1
ATOM 2089 C C . MET A 1 250 ? 10.543 18.612 -13.745 1.00 88.25 250 MET A C 1
ATOM 2091 O O . MET A 1 250 ? 11.030 17.948 -14.656 1.00 88.25 250 MET A O 1
ATOM 2095 N N . GLY A 1 251 ? 10.929 18.487 -12.470 1.00 87.31 251 GLY A N 1
ATOM 2096 C CA . GLY A 1 251 ? 11.907 17.494 -12.022 1.00 87.31 251 GLY A CA 1
ATOM 2097 C C . GLY A 1 251 ? 11.416 16.075 -12.286 1.00 87.31 251 GLY A C 1
ATOM 2098 O O . GLY A 1 251 ? 12.091 15.313 -12.971 1.00 87.31 251 GLY A O 1
ATOM 2099 N N . LEU A 1 252 ? 10.186 15.762 -11.864 1.00 86.38 252 LEU A N 1
ATOM 2100 C CA . LEU A 1 252 ? 9.593 14.453 -12.118 1.00 86.38 252 LEU A CA 1
ATOM 2101 C C . LEU A 1 252 ? 9.471 14.160 -13.621 1.00 86.38 252 LEU A C 1
ATOM 2103 O O . LEU A 1 252 ? 9.825 13.073 -14.067 1.00 86.38 252 LEU A O 1
ATOM 2107 N N . GLY A 1 253 ? 9.033 15.136 -14.421 1.00 86.12 253 GLY A N 1
ATOM 2108 C CA . GLY A 1 253 ? 8.929 14.984 -15.872 1.00 86.12 253 GLY A CA 1
ATOM 2109 C C . GLY A 1 253 ? 10.269 14.689 -16.553 1.00 86.12 253 GLY A C 1
ATOM 2110 O O . GLY A 1 253 ? 10.307 13.884 -17.481 1.00 86.12 253 GLY A O 1
ATOM 2111 N N . LYS A 1 254 ? 11.369 15.296 -16.081 1.00 87.38 254 LYS A N 1
ATOM 2112 C CA . LYS A 1 254 ? 12.729 14.990 -16.556 1.00 87.38 254 LYS A CA 1
ATOM 2113 C C . LYS A 1 254 ? 13.171 13.587 -16.154 1.00 87.38 254 LYS A C 1
ATOM 2115 O O . LYS A 1 254 ? 13.725 12.882 -16.990 1.00 87.38 254 LYS A O 1
ATOM 2120 N N . ASN A 1 255 ? 12.887 13.179 -14.920 1.00 85.12 255 ASN A N 1
ATOM 2121 C CA . ASN A 1 255 ? 13.276 11.865 -14.413 1.00 85.12 255 ASN A CA 1
ATOM 2122 C C . ASN A 1 255 ? 12.551 10.748 -15.174 1.00 85.12 255 ASN A C 1
ATOM 2124 O O . ASN A 1 255 ? 13.197 9.815 -15.634 1.00 85.12 255 ASN A O 1
ATOM 2128 N N . LEU A 1 256 ? 11.248 10.900 -15.433 1.00 84.12 256 LEU A N 1
ATOM 2129 C CA . LEU A 1 256 ? 10.485 9.956 -16.260 1.00 84.12 256 LEU A CA 1
ATOM 2130 C C . LEU A 1 256 ? 10.988 9.884 -17.713 1.00 84.12 256 LEU A C 1
ATOM 2132 O O . LEU A 1 256 ? 10.979 8.811 -18.311 1.00 84.12 256 LEU A O 1
ATOM 2136 N N . GLU A 1 257 ? 11.433 11.002 -18.296 1.00 85.88 257 GLU A N 1
ATOM 2137 C CA . GLU A 1 257 ? 12.036 10.993 -19.637 1.00 85.88 257 GLU A CA 1
ATOM 2138 C C . GLU A 1 257 ? 13.384 10.266 -19.651 1.00 85.88 257 GLU A C 1
ATOM 2140 O O . GLU A 1 257 ? 13.618 9.431 -20.520 1.00 85.88 257 GLU A O 1
ATOM 2145 N N . ALA A 1 258 ? 14.254 10.553 -18.679 1.00 83.06 258 ALA A N 1
ATOM 2146 C CA . ALA A 1 258 ? 15.555 9.902 -18.560 1.00 83.06 258 ALA A CA 1
ATOM 2147 C C . ALA A 1 258 ? 15.405 8.381 -18.394 1.00 83.06 258 ALA A C 1
ATOM 2149 O O . ALA A 1 258 ? 16.074 7.618 -19.085 1.00 83.06 258 ALA A O 1
ATOM 2150 N N . ILE A 1 259 ? 14.459 7.960 -17.549 1.00 78.88 259 ILE A N 1
ATOM 2151 C CA . ILE A 1 259 ? 14.083 6.557 -17.338 1.00 78.88 259 ILE A CA 1
ATOM 2152 C C . ILE A 1 259 ? 13.647 5.900 -18.648 1.00 78.88 259 ILE A C 1
ATOM 2154 O O . ILE A 1 259 ? 14.149 4.840 -19.015 1.00 78.88 259 ILE A O 1
ATOM 2158 N N . LYS A 1 260 ? 12.751 6.554 -19.393 1.00 82.00 260 LYS A N 1
ATOM 2159 C CA . LYS A 1 260 ? 12.266 6.044 -20.677 1.00 82.00 260 LYS A CA 1
ATOM 2160 C C . LYS A 1 260 ? 13.397 5.885 -21.695 1.00 82.00 260 LYS A C 1
ATOM 2162 O O . LYS A 1 260 ? 13.439 4.877 -22.394 1.00 82.00 260 LYS A O 1
ATOM 2167 N N . LEU A 1 261 ? 14.288 6.872 -21.802 1.00 84.19 261 LEU A N 1
ATOM 2168 C CA . LEU A 1 261 ? 15.417 6.828 -22.735 1.00 84.19 261 LEU A CA 1
ATOM 2169 C C . LEU A 1 261 ? 16.379 5.688 -22.396 1.00 84.19 261 LEU A C 1
ATOM 2171 O O . LEU A 1 261 ? 16.753 4.936 -23.292 1.00 84.19 261 LEU A O 1
ATOM 2175 N N . LYS A 1 262 ? 16.706 5.520 -21.112 1.00 80.31 262 LYS A N 1
ATOM 2176 C CA . LYS A 1 262 ? 17.576 4.440 -20.642 1.00 80.31 262 LYS A CA 1
ATOM 2177 C C . LYS A 1 262 ? 16.977 3.059 -20.915 1.00 80.31 262 LYS A C 1
ATOM 2179 O O . LYS A 1 262 ? 17.658 2.197 -21.451 1.00 80.31 262 LYS A O 1
ATOM 2184 N N . GLY A 1 263 ? 15.681 2.877 -20.650 1.00 78.69 263 GLY A N 1
ATOM 2185 C CA . GLY A 1 263 ? 14.993 1.619 -20.956 1.00 78.69 263 GLY A CA 1
ATOM 2186 C C . GLY A 1 263 ? 14.957 1.290 -22.456 1.00 78.69 263 GLY A C 1
ATOM 2187 O O . GLY A 1 263 ? 15.000 0.121 -22.833 1.00 78.69 263 GLY A O 1
ATOM 2188 N N . ILE A 1 264 ? 14.910 2.306 -23.331 1.00 83.06 264 ILE A N 1
ATOM 2189 C CA . ILE A 1 264 ? 15.046 2.108 -24.784 1.00 83.06 264 ILE A CA 1
ATOM 2190 C C . ILE A 1 264 ? 16.472 1.676 -25.134 1.00 83.06 264 ILE A C 1
ATOM 2192 O O . ILE A 1 264 ? 16.634 0.743 -25.914 1.00 83.06 264 ILE A O 1
ATOM 2196 N N . GLU A 1 265 ? 17.486 2.337 -24.574 1.00 85.38 265 GLU A N 1
ATOM 2197 C CA . GLU A 1 265 ? 18.900 2.022 -24.807 1.00 85.38 265 GLU A CA 1
ATOM 2198 C C . GLU A 1 265 ? 19.234 0.583 -24.388 1.00 85.38 265 GLU A C 1
ATOM 2200 O O . GLU A 1 265 ? 19.683 -0.203 -25.220 1.00 85.38 265 GLU A O 1
ATOM 2205 N N . GLU A 1 266 ? 18.896 0.195 -23.157 1.00 81.94 266 GLU A N 1
ATOM 2206 C CA . GLU A 1 266 ? 19.098 -1.167 -22.643 1.00 81.94 266 GLU A CA 1
ATOM 2207 C C . GLU A 1 266 ? 18.315 -2.206 -23.462 1.00 81.94 266 GLU A C 1
ATOM 2209 O O . GLU A 1 266 ? 18.839 -3.262 -23.817 1.00 81.94 266 GLU A O 1
ATOM 2214 N N . GLY A 1 267 ? 17.071 -1.894 -23.846 1.00 83.38 267 GLY A N 1
ATOM 2215 C CA . GLY A 1 267 ? 16.274 -2.769 -24.707 1.00 83.38 267 GLY A CA 1
ATOM 2216 C C . GLY A 1 267 ? 16.871 -2.950 -26.109 1.00 83.38 267 GLY A C 1
ATOM 2217 O O . GLY A 1 267 ? 16.752 -4.028 -26.700 1.00 83.38 267 GLY A O 1
ATOM 2218 N N . MET A 1 268 ? 17.529 -1.919 -26.652 1.00 87.62 268 MET A N 1
ATOM 2219 C CA . MET A 1 268 ? 18.258 -2.005 -27.920 1.00 87.62 268 MET A CA 1
ATOM 2220 C C . MET A 1 268 ? 19.535 -2.836 -27.776 1.00 87.62 268 MET A C 1
ATOM 2222 O O . MET A 1 268 ? 19.808 -3.652 -28.658 1.00 87.62 268 MET A O 1
ATOM 2226 N N . GLU A 1 269 ? 20.282 -2.672 -26.683 1.00 87.00 269 GLU A N 1
ATOM 2227 C CA . GLU A 1 269 ? 21.470 -3.478 -26.385 1.00 87.00 269 GLU A CA 1
ATOM 2228 C C . GLU A 1 269 ? 21.122 -4.964 -26.229 1.00 87.00 269 GLU A C 1
ATOM 2230 O O . GLU A 1 269 ? 21.679 -5.794 -26.950 1.00 87.00 269 GLU A O 1
ATOM 2235 N N . GLU A 1 270 ? 20.132 -5.307 -25.395 1.00 84.75 270 GLU A N 1
ATOM 2236 C CA . GLU A 1 270 ? 19.667 -6.693 -25.237 1.00 84.75 270 GLU A CA 1
ATOM 2237 C C . GLU A 1 270 ? 19.170 -7.283 -26.565 1.00 84.75 270 GLU A C 1
ATOM 2239 O O . GLU A 1 270 ? 19.427 -8.447 -26.891 1.00 84.75 270 GLU A O 1
ATOM 2244 N N . GLY A 1 271 ? 18.434 -6.487 -27.347 1.00 89.56 271 GLY A N 1
ATOM 2245 C CA . GLY A 1 271 ? 17.938 -6.899 -28.657 1.00 89.56 271 GLY A CA 1
ATOM 2246 C C . GLY A 1 271 ? 19.072 -7.189 -29.641 1.00 89.56 271 GLY A C 1
ATOM 2247 O O . GLY A 1 271 ? 19.014 -8.176 -30.380 1.00 89.56 271 GLY A O 1
ATOM 2248 N N . MET A 1 272 ? 20.117 -6.361 -29.631 1.00 92.81 272 MET A N 1
ATOM 2249 C CA . MET A 1 272 ? 21.304 -6.539 -30.462 1.00 92.81 272 MET A CA 1
ATOM 2250 C C . MET A 1 272 ? 22.102 -7.776 -30.044 1.00 92.81 272 MET A C 1
ATOM 2252 O O . MET A 1 272 ? 22.470 -8.569 -30.910 1.00 92.81 272 MET A O 1
ATOM 2256 N N . GLU A 1 273 ? 22.320 -7.979 -28.746 1.00 90.44 273 GLU A N 1
ATOM 2257 C CA . GLU A 1 273 ? 23.031 -9.144 -28.215 1.00 90.44 273 GLU A CA 1
ATOM 2258 C C . GLU A 1 273 ? 22.313 -10.447 -28.588 1.00 90.44 273 GLU A C 1
ATOM 2260 O O . GLU A 1 273 ? 22.904 -11.321 -29.230 1.00 90.44 273 GLU A O 1
ATOM 2265 N N . ARG A 1 274 ? 20.999 -10.533 -28.331 1.00 89.00 274 ARG A N 1
ATOM 2266 C CA . ARG A 1 274 ? 20.184 -11.690 -28.742 1.00 89.00 274 ARG A CA 1
ATOM 2267 C C . ARG A 1 274 ? 20.203 -11.900 -30.254 1.00 89.00 274 ARG A C 1
ATOM 2269 O O . ARG A 1 274 ? 20.248 -13.041 -30.712 1.00 89.00 274 ARG A O 1
ATOM 2276 N N . GLY A 1 275 ? 20.175 -10.822 -31.038 1.00 92.19 275 GLY A N 1
ATOM 2277 C CA . GLY A 1 275 ? 20.258 -10.887 -32.497 1.00 92.19 275 GLY A CA 1
ATOM 2278 C C . GLY A 1 275 ? 21.591 -11.458 -32.990 1.00 92.19 275 GLY A C 1
ATOM 2279 O O . GLY A 1 275 ? 21.605 -12.302 -33.889 1.00 92.19 275 GLY A O 1
ATOM 2280 N N . ILE A 1 276 ? 22.706 -11.050 -32.378 1.00 93.44 276 ILE A N 1
ATOM 2281 C CA . ILE A 1 276 ? 24.047 -11.569 -32.681 1.00 93.44 276 ILE A CA 1
ATOM 2282 C C . ILE A 1 276 ? 24.154 -13.045 -32.292 1.00 93.44 276 ILE A C 1
ATOM 2284 O O . ILE A 1 276 ? 24.650 -13.847 -33.090 1.00 93.44 276 ILE A O 1
ATOM 2288 N N . GLU A 1 277 ? 23.671 -13.430 -31.110 1.00 90.31 277 GLU A N 1
ATOM 2289 C CA . GLU A 1 277 ? 23.673 -14.825 -30.662 1.00 90.31 277 GLU A CA 1
ATOM 2290 C C . GLU A 1 277 ? 22.854 -15.720 -31.597 1.00 90.31 277 GLU A C 1
ATOM 2292 O O . GLU A 1 277 ? 23.360 -16.735 -32.085 1.00 90.31 277 GLU A O 1
ATOM 2297 N N . GLN A 1 278 ? 21.619 -15.319 -31.917 1.00 89.69 278 GLN A N 1
ATOM 2298 C CA . GLN A 1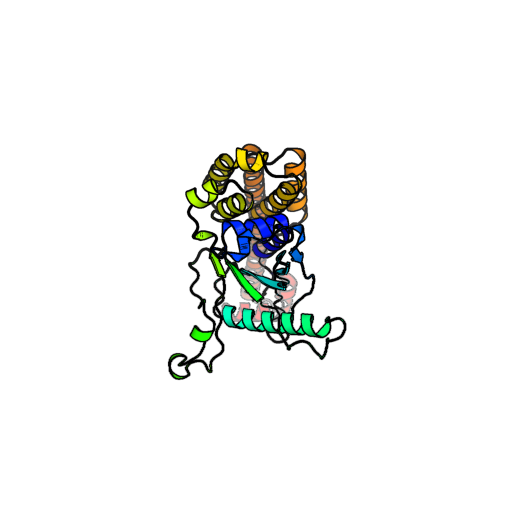 278 ? 20.753 -16.056 -32.838 1.00 89.69 278 GLN A CA 1
ATOM 2299 C C . GLN A 1 278 ? 21.365 -16.147 -34.238 1.00 89.69 278 GLN A C 1
ATOM 2301 O O . GLN A 1 278 ? 21.417 -17.235 -34.811 1.00 89.69 278 GLN A O 1
ATOM 2306 N N . GLY A 1 279 ? 21.879 -15.038 -34.779 1.00 91.56 279 GLY A N 1
ATOM 2307 C CA . GLY A 1 279 ? 22.525 -15.013 -36.093 1.00 91.56 279 GLY A CA 1
ATOM 2308 C C . GLY A 1 279 ? 23.769 -15.902 -36.155 1.00 91.56 279 GLY A C 1
ATOM 2309 O O . GLY A 1 279 ? 23.959 -16.640 -37.123 1.00 91.56 279 GLY A O 1
ATOM 2310 N N . THR A 1 280 ? 24.580 -15.902 -35.095 1.00 92.44 280 THR A N 1
ATOM 2311 C CA . THR A 1 280 ? 25.754 -16.777 -34.975 1.00 92.44 280 THR A CA 1
ATOM 2312 C C . THR A 1 280 ? 25.344 -18.247 -34.923 1.00 92.44 280 THR A C 1
ATOM 2314 O O . THR A 1 280 ? 25.964 -19.085 -35.580 1.00 92.44 280 THR A O 1
ATOM 2317 N N . MET A 1 281 ? 24.291 -18.575 -34.170 1.00 89.75 281 MET A N 1
ATOM 2318 C CA . MET A 1 281 ? 23.793 -19.944 -34.028 1.00 89.75 281 MET A CA 1
ATOM 2319 C C . MET A 1 281 ? 23.212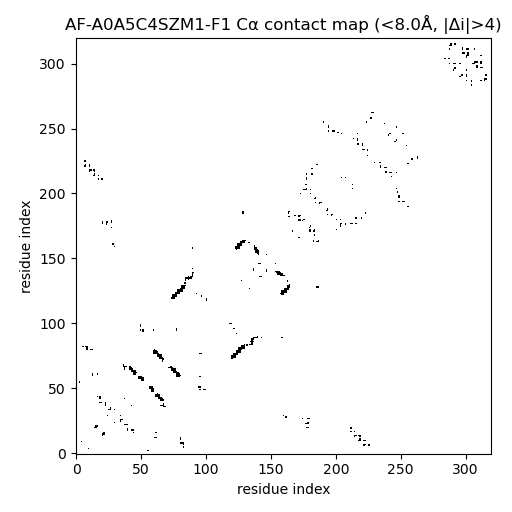 -20.469 -35.351 1.00 89.75 281 MET A C 1
ATOM 2321 O O . MET A 1 281 ? 23.627 -21.531 -35.811 1.00 89.75 281 MET A O 1
ATOM 2325 N N . LEU A 1 282 ? 22.381 -19.673 -36.036 1.00 90.06 282 LEU A N 1
ATOM 2326 C CA . LEU A 1 282 ? 21.856 -19.985 -37.374 1.00 90.06 282 LEU A CA 1
ATOM 2327 C C . LEU A 1 282 ? 22.970 -20.132 -38.420 1.00 90.06 282 LEU A C 1
ATOM 2329 O O . LEU A 1 282 ? 22.930 -21.034 -39.256 1.00 90.06 282 LEU A O 1
ATOM 2333 N N . GLY A 1 283 ? 23.992 -19.271 -38.366 1.00 90.94 283 GLY A N 1
ATOM 2334 C CA . GLY A 1 283 ? 25.167 -19.374 -39.230 1.00 90.94 283 GLY A CA 1
ATOM 2335 C C . GLY A 1 283 ? 25.913 -20.695 -39.030 1.00 90.94 283 GLY A C 1
ATOM 2336 O O . GLY A 1 283 ? 26.224 -21.382 -40.004 1.00 90.94 283 GLY A O 1
ATOM 2337 N N . LYS A 1 284 ? 26.141 -21.096 -37.772 1.00 92.75 284 LYS A N 1
ATOM 2338 C CA . LYS A 1 284 ? 26.751 -22.393 -37.438 1.00 92.75 284 LYS A CA 1
ATOM 2339 C C . LYS A 1 284 ? 25.896 -23.571 -37.905 1.00 92.75 284 LYS A C 1
ATOM 2341 O O . LYS A 1 284 ? 26.450 -24.522 -38.453 1.00 92.75 284 LYS A O 1
ATOM 2346 N N . GLU A 1 285 ? 24.574 -23.515 -37.730 1.00 90.69 285 GLU A N 1
ATOM 2347 C CA . GLU A 1 285 ? 23.656 -24.561 -38.212 1.00 90.69 285 GLU A CA 1
ATOM 2348 C C . GLU A 1 285 ? 23.693 -24.682 -39.740 1.00 90.69 285 GLU A C 1
ATOM 2350 O O . GLU A 1 285 ? 23.833 -25.786 -40.259 1.00 90.69 285 GLU A O 1
ATOM 2355 N N . SER A 1 286 ? 23.684 -23.564 -40.471 1.00 91.25 286 SER A N 1
ATOM 2356 C CA . SER A 1 286 ? 23.812 -23.559 -41.936 1.00 91.25 286 SER A CA 1
ATOM 2357 C C . SER A 1 286 ? 25.132 -24.183 -42.411 1.00 91.25 286 SER A C 1
ATOM 2359 O O . SER A 1 286 ? 25.148 -25.003 -43.333 1.00 91.25 286 SER A O 1
ATOM 2361 N N . VAL A 1 287 ? 26.250 -23.871 -41.743 1.00 92.19 287 VAL A N 1
ATOM 2362 C CA . VAL A 1 287 ? 27.547 -24.511 -42.024 1.00 92.19 287 VAL A CA 1
ATOM 2363 C C . VAL A 1 287 ? 27.485 -26.017 -41.754 1.00 92.19 287 VAL A C 1
ATOM 2365 O O . VAL A 1 287 ? 27.934 -26.792 -42.597 1.00 92.19 287 VAL A O 1
ATOM 2368 N N . ALA A 1 288 ? 26.896 -26.446 -40.632 1.00 91.69 288 ALA A N 1
ATOM 2369 C CA . ALA A 1 288 ? 26.731 -27.865 -40.315 1.00 91.69 288 ALA A CA 1
ATOM 2370 C C . ALA A 1 288 ? 25.929 -28.599 -41.404 1.00 91.69 288 ALA A C 1
ATOM 2372 O O . ALA A 1 288 ? 26.378 -29.632 -41.896 1.00 91.69 288 ALA A O 1
ATOM 2373 N N . ILE A 1 289 ? 24.796 -28.033 -41.834 1.00 90.62 289 ILE A N 1
ATOM 2374 C CA . ILE A 1 289 ? 23.933 -28.579 -42.895 1.00 90.62 289 ILE A CA 1
ATOM 2375 C C . ILE A 1 289 ? 24.709 -28.740 -44.211 1.00 90.62 289 ILE A C 1
ATOM 2377 O O . ILE A 1 289 ? 24.653 -29.798 -44.841 1.00 90.62 289 ILE A O 1
ATOM 2381 N N . ASN A 1 290 ? 25.485 -27.729 -44.610 1.00 91.12 290 ASN A N 1
ATOM 2382 C CA . ASN A 1 290 ? 26.291 -27.793 -45.832 1.00 91.12 290 ASN A CA 1
ATOM 2383 C C . ASN A 1 290 ? 27.365 -28.892 -45.763 1.00 91.12 290 ASN A C 1
ATOM 2385 O O . ASN A 1 290 ? 27.551 -29.634 -46.728 1.00 91.12 290 ASN A O 1
ATOM 2389 N N . LEU A 1 291 ? 28.045 -29.040 -44.621 1.00 92.19 291 LEU A N 1
ATOM 2390 C CA . LEU A 1 291 ? 29.060 -30.082 -44.431 1.00 92.19 291 LEU A CA 1
ATOM 2391 C C . LEU A 1 291 ? 28.451 -31.496 -44.383 1.00 92.19 291 LEU A C 1
ATOM 2393 O O . LEU A 1 291 ? 29.064 -32.436 -44.894 1.00 92.19 291 LEU A O 1
ATOM 2397 N N . ILE A 1 292 ? 27.235 -31.646 -43.837 1.00 91.38 292 ILE A N 1
ATOM 2398 C CA . ILE A 1 292 ? 26.455 -32.894 -43.914 1.00 91.38 292 ILE A CA 1
ATOM 2399 C C . ILE A 1 292 ? 26.196 -33.256 -45.382 1.00 91.38 292 ILE A C 1
ATOM 2401 O O . ILE A 1 292 ? 26.466 -34.388 -45.784 1.00 91.38 292 ILE A O 1
ATOM 2405 N N . GLY A 1 293 ? 25.741 -32.293 -46.194 1.00 89.31 293 GLY A N 1
ATOM 2406 C CA . GLY A 1 293 ? 25.489 -32.486 -47.628 1.00 89.31 293 GLY A CA 1
ATOM 2407 C C . GLY A 1 293 ? 26.738 -32.848 -48.444 1.00 89.31 293 GLY A C 1
ATOM 2408 O O . GLY A 1 293 ? 26.633 -33.521 -49.466 1.00 89.31 293 GLY A O 1
ATOM 2409 N N . MET A 1 294 ? 27.928 -32.459 -47.975 1.00 91.81 294 MET A N 1
ATOM 2410 C CA . MET A 1 294 ? 29.220 -32.838 -48.563 1.00 91.81 294 MET A CA 1
ATOM 2411 C C . MET A 1 294 ? 29.722 -34.227 -48.125 1.00 91.81 294 MET A C 1
ATOM 2413 O O . MET A 1 294 ? 30.759 -34.678 -48.610 1.00 91.81 294 MET A O 1
ATOM 2417 N N . GLY A 1 295 ? 29.016 -34.914 -47.221 1.00 88.94 295 GLY A N 1
ATOM 2418 C CA . GLY A 1 295 ? 29.360 -36.267 -46.777 1.00 88.94 295 GLY A CA 1
ATOM 2419 C C . GLY A 1 295 ? 30.467 -36.339 -45.720 1.00 88.94 295 GLY A C 1
ATOM 2420 O O . GLY A 1 295 ? 31.093 -37.389 -45.576 1.00 88.94 295 GLY A O 1
ATOM 2421 N N . LEU A 1 296 ? 30.730 -35.254 -44.979 1.00 91.81 296 LEU A N 1
ATOM 2422 C CA . LEU A 1 296 ? 31.691 -35.284 -43.871 1.00 91.81 296 LEU A CA 1
ATOM 2423 C C . LEU A 1 296 ? 31.156 -36.097 -42.676 1.00 91.81 296 LEU A C 1
ATOM 2425 O O . LEU A 1 296 ? 29.943 -36.228 -42.476 1.00 91.81 296 LEU A O 1
ATOM 2429 N N . SER A 1 297 ? 32.081 -36.631 -41.869 1.00 91.75 297 SER A N 1
ATOM 2430 C CA . SER A 1 297 ? 31.758 -37.343 -40.628 1.00 91.75 297 SER A CA 1
ATOM 2431 C C . SER A 1 297 ? 31.304 -36.384 -39.527 1.00 91.75 297 SER A C 1
ATOM 2433 O O . SER A 1 297 ? 31.751 -35.236 -39.461 1.00 91.75 297 SER A O 1
ATOM 2435 N N . ASP A 1 298 ? 30.459 -36.872 -38.618 1.00 88.88 298 ASP A N 1
ATOM 2436 C CA . ASP A 1 298 ? 29.892 -36.054 -37.537 1.00 88.88 298 ASP A CA 1
ATOM 2437 C C . ASP A 1 298 ? 30.976 -35.474 -36.619 1.00 88.88 298 ASP A C 1
ATOM 2439 O O . ASP A 1 298 ? 30.896 -34.311 -36.232 1.00 88.88 298 ASP A O 1
ATOM 2443 N N . SER A 1 299 ? 32.057 -36.223 -36.380 1.00 89.81 299 SER A N 1
ATOM 2444 C CA . SER A 1 299 ? 33.213 -35.748 -35.610 1.00 89.81 299 SER A CA 1
ATOM 2445 C C . SER A 1 299 ? 33.935 -34.565 -36.283 1.00 89.81 299 SER A C 1
ATOM 2447 O O . SER A 1 299 ? 34.317 -33.600 -35.619 1.00 89.81 299 SER A O 1
ATOM 2449 N N . ALA A 1 300 ? 34.071 -34.577 -37.617 1.00 89.31 300 ALA A N 1
ATOM 2450 C CA . ALA A 1 300 ? 34.678 -33.467 -38.357 1.00 89.31 300 ALA A CA 1
ATOM 2451 C C . ALA A 1 300 ? 33.774 -32.219 -38.368 1.00 89.31 300 ALA A C 1
ATOM 2453 O O . ALA A 1 300 ? 34.262 -31.093 -38.264 1.00 89.31 300 ALA A O 1
ATOM 2454 N N . ILE A 1 301 ? 32.455 -32.414 -38.450 1.00 91.31 301 ILE A N 1
ATOM 2455 C CA . ILE A 1 301 ? 31.461 -31.331 -38.405 1.00 91.31 301 ILE A CA 1
ATOM 2456 C C . ILE A 1 301 ? 31.397 -30.717 -36.999 1.00 91.31 301 ILE A C 1
ATOM 2458 O O . ILE A 1 301 ? 31.334 -29.491 -36.870 1.00 91.31 301 ILE A O 1
ATOM 2462 N N . ALA A 1 302 ? 31.482 -31.541 -35.950 1.00 90.81 302 ALA A N 1
ATOM 2463 C CA . ALA A 1 302 ? 31.538 -31.107 -34.554 1.00 90.81 302 ALA A CA 1
ATOM 2464 C C . ALA A 1 302 ? 32.747 -30.207 -34.310 1.00 90.81 302 ALA A C 1
ATOM 2466 O O . ALA A 1 302 ? 32.608 -29.112 -33.766 1.00 90.81 302 ALA A O 1
ATOM 2467 N N . LEU A 1 303 ? 33.915 -30.620 -34.808 1.00 90.94 303 LEU A N 1
ATOM 2468 C CA . LEU A 1 303 ? 35.141 -29.834 -34.717 1.00 90.94 303 LEU A CA 1
ATOM 2469 C C . LEU A 1 303 ? 35.024 -28.478 -35.442 1.00 90.94 303 LEU A C 1
ATOM 2471 O O . LEU A 1 303 ? 35.488 -27.466 -34.926 1.00 90.94 303 LEU A O 1
ATOM 2475 N N . ALA A 1 304 ? 34.398 -28.447 -36.623 1.00 88.06 304 ALA A N 1
ATOM 2476 C CA . ALA A 1 304 ? 34.297 -27.241 -37.450 1.00 88.06 304 ALA A CA 1
ATOM 2477 C C . ALA A 1 304 ? 33.257 -26.223 -36.948 1.00 88.06 304 ALA A C 1
ATOM 2479 O O . ALA A 1 304 ? 33.432 -25.018 -37.121 1.00 88.06 304 ALA A O 1
ATOM 2480 N N . THR A 1 305 ? 32.162 -26.694 -36.350 1.00 89.25 305 THR A N 1
ATOM 2481 C CA . THR A 1 305 ? 31.014 -25.851 -35.958 1.00 89.25 305 THR A CA 1
ATOM 2482 C C . THR A 1 305 ? 30.949 -25.588 -34.454 1.00 89.25 305 THR A C 1
ATOM 2484 O O . THR A 1 305 ? 30.320 -24.621 -34.011 1.00 89.25 305 THR A O 1
ATOM 2487 N N . GLY A 1 306 ? 31.623 -26.425 -33.660 1.00 88.62 306 GLY A N 1
ATOM 2488 C CA . GLY A 1 306 ? 31.565 -26.418 -32.201 1.00 88.62 306 GLY A CA 1
ATOM 2489 C C . GLY A 1 306 ? 30.277 -27.019 -31.630 1.00 88.62 306 GLY A C 1
ATOM 2490 O O . GLY A 1 306 ? 30.018 -26.850 -30.440 1.00 88.62 306 GLY A O 1
ATOM 2491 N N . PHE A 1 307 ? 29.449 -27.681 -32.448 1.00 92.38 307 PHE A N 1
ATOM 2492 C CA . PHE A 1 307 ? 28.283 -28.424 -31.967 1.00 92.38 307 PHE A CA 1
ATOM 2493 C C . PHE A 1 307 ? 28.667 -29.790 -31.396 1.00 92.38 307 PHE A C 1
ATOM 2495 O O . PHE A 1 307 ? 29.689 -30.370 -31.756 1.00 92.38 307 PHE A O 1
ATOM 2502 N N . SER A 1 308 ? 27.814 -30.327 -30.519 1.00 91.94 308 SER A N 1
ATOM 2503 C CA . SER A 1 308 ? 27.926 -31.717 -30.081 1.00 91.94 308 SER A CA 1
ATOM 2504 C C . SER A 1 308 ? 27.543 -32.673 -31.212 1.00 91.94 308 SER A C 1
ATOM 2506 O O . SER A 1 308 ? 26.678 -32.364 -32.035 1.00 91.94 308 SER A O 1
ATOM 2508 N N . GLU A 1 309 ? 28.130 -33.871 -31.220 1.00 87.88 309 GLU A N 1
ATOM 2509 C CA . GLU A 1 309 ? 27.783 -34.912 -32.200 1.00 87.88 309 GLU A CA 1
ATOM 2510 C C . GLU A 1 309 ? 26.281 -35.250 -32.163 1.00 87.88 309 GLU A C 1
ATOM 2512 O O . GLU A 1 309 ? 25.658 -35.389 -33.209 1.00 87.88 309 GLU A O 1
ATOM 2517 N N . GLN A 1 310 ? 25.655 -35.230 -30.979 1.00 89.75 310 GLN A N 1
ATOM 2518 C CA . GLN A 1 310 ? 24.207 -35.419 -30.822 1.00 89.75 310 GLN A CA 1
ATOM 2519 C C . GLN A 1 310 ? 23.374 -34.344 -31.546 1.00 89.75 310 GLN A C 1
ATOM 2521 O O . GLN A 1 310 ? 22.346 -34.650 -32.149 1.00 89.75 310 GLN A O 1
ATOM 2526 N N . LYS A 1 311 ? 23.798 -33.073 -31.503 1.00 89.31 311 LYS A N 1
ATOM 2527 C CA . LYS A 1 311 ? 23.122 -31.979 -32.222 1.00 89.31 311 LYS A CA 1
ATOM 2528 C C . LYS A 1 311 ? 23.305 -32.122 -33.738 1.00 89.31 311 LYS A C 1
ATOM 2530 O O . LYS A 1 311 ? 22.392 -31.794 -34.489 1.00 89.31 311 LYS A O 1
ATOM 2535 N N . ILE A 1 312 ? 24.445 -32.644 -34.190 1.00 90.94 312 ILE A N 1
ATOM 2536 C CA . ILE A 1 312 ? 24.710 -32.917 -35.612 1.00 90.94 312 ILE A CA 1
ATOM 2537 C C . ILE A 1 312 ? 23.866 -34.088 -36.115 1.00 90.94 312 ILE A C 1
ATOM 2539 O O . ILE A 1 312 ? 23.266 -33.978 -37.181 1.00 90.94 312 ILE A O 1
ATOM 2543 N N . GLU A 1 313 ? 23.740 -35.163 -35.335 1.00 88.00 313 GLU A N 1
ATOM 2544 C CA . GLU A 1 313 ? 22.861 -36.296 -35.644 1.00 88.00 313 GLU A CA 1
ATOM 2545 C C . GLU A 1 313 ? 21.393 -35.849 -35.764 1.00 88.00 313 GLU A C 1
ATOM 2547 O O . GLU A 1 313 ? 20.697 -36.220 -36.710 1.00 88.00 313 GLU A O 1
ATOM 2552 N N . GLN A 1 314 ? 20.934 -34.968 -34.865 1.00 89.56 314 GLN A N 1
ATOM 2553 C CA . GLN A 1 314 ? 19.607 -34.348 -34.960 1.00 89.56 314 GLN A CA 1
ATOM 2554 C C . GLN A 1 314 ? 19.422 -33.551 -36.256 1.00 89.56 314 GLN A C 1
ATOM 2556 O O . GLN A 1 314 ? 18.403 -33.719 -36.923 1.00 89.56 314 GLN A O 1
ATOM 2561 N N . LEU A 1 315 ? 20.393 -32.707 -36.627 1.00 89.00 315 LEU A N 1
ATOM 2562 C CA . LEU A 1 315 ? 20.345 -31.944 -37.879 1.00 89.00 315 LEU A CA 1
ATOM 2563 C C . LEU A 1 315 ? 20.346 -32.874 -39.103 1.00 89.00 315 LEU A C 1
ATOM 2565 O O . LEU A 1 315 ? 19.598 -32.644 -40.048 1.00 89.00 315 LEU A O 1
ATOM 2569 N N . ARG A 1 316 ? 21.125 -33.961 -39.076 1.00 87.38 316 ARG A N 1
ATOM 2570 C CA . ARG A 1 316 ? 21.193 -34.958 -40.156 1.00 87.38 316 ARG A CA 1
ATOM 2571 C C . ARG A 1 316 ? 19.851 -35.669 -40.365 1.00 87.38 316 ARG A C 1
ATOM 2573 O O . ARG A 1 316 ? 19.423 -35.826 -41.504 1.00 87.38 316 ARG A O 1
ATOM 2580 N N . ASN A 1 317 ? 19.161 -36.018 -39.279 1.00 85.88 317 ASN A N 1
ATOM 2581 C CA . ASN A 1 317 ? 17.831 -36.636 -39.316 1.00 85.88 317 ASN A CA 1
ATOM 2582 C C . ASN A 1 317 ? 16.711 -35.684 -39.774 1.00 85.88 317 ASN A C 1
ATOM 2584 O O . ASN A 1 317 ? 15.630 -36.153 -40.104 1.00 85.88 317 ASN A O 1
ATOM 2588 N N . GLN A 1 318 ? 16.934 -34.365 -39.777 1.00 81.12 318 GLN A N 1
ATOM 2589 C CA . GLN A 1 318 ? 15.966 -33.379 -40.282 1.00 81.12 318 GLN A CA 1
ATOM 2590 C C . GLN A 1 318 ? 16.083 -33.127 -41.793 1.00 81.12 318 GLN A C 1
ATOM 2592 O O . GLN A 1 318 ? 15.167 -32.560 -42.386 1.00 81.12 318 GLN A O 1
ATOM 2597 N N . ILE A 1 319 ? 17.211 -33.500 -42.406 1.00 76.81 319 ILE A N 1
ATOM 2598 C CA . ILE A 1 319 ? 17.504 -33.276 -43.833 1.00 76.81 319 ILE A CA 1
ATOM 2599 C C . ILE A 1 319 ? 17.112 -34.500 -44.690 1.00 76.81 319 ILE A C 1
ATOM 2601 O O . ILE A 1 319 ? 16.968 -34.369 -45.907 1.00 76.81 319 ILE A O 1
ATOM 2605 N N . HIS A 1 320 ? 16.939 -35.674 -44.071 1.00 59.19 320 HIS A N 1
ATOM 2606 C CA . HIS A 1 320 ? 16.509 -36.928 -44.706 1.00 59.19 320 HIS A CA 1
ATOM 2607 C C . HIS A 1 320 ? 15.018 -37.202 -44.510 1.00 59.19 320 HIS A C 1
ATOM 2609 O O . HIS A 1 320 ? 14.403 -37.703 -45.479 1.00 59.19 320 HIS A O 1
#